Protein AF-A0AAV9JHV2-F1 (afdb_monomer_lite)

Foldseek 3Di:
DPPPCFVVCLPQLLLVCCQAFVVLNVCCVVVVDGSLVSQLVLLVVCQCCCVPPHDVPAHSVLLSVLSVVLVVLSVVLSVVPDDSVRSLVSSLVVLLVVLVVLQVVLVVVCVVPVQLASSVSLNSLLSLLSSQLSRVHQSSLLSSLVSCLVCVVSNLQRDDLVSLLSSLLSLLRGNHDPVSSLSNLLSSCVRPVVNLVVLVVVVDPSSPLSSVSNVVSVVVVVVVVVCVVPDDDDDDPDPDPVCSNVVDDPPDPPPDDDDDDDDDDDDDDDDDDPPPDPVPVVVVVVVVVVVVVVVVVVVVVVVVVVVVVVVVD

Secondary structure (DSSP, 8-state):
--TTSTTHHHHHSHHHHHHHSHHHHHHHHHHT--HHHHHHHHHHHHHTTTTTTS-TT--HHHHHHHHHHHHHHHHHHHHTT--HHHHHHHHHHHHHHHHHHHHHHHHHHHHHHT----HHHHHHHHHHHHHHHHHT-HHHHHHHHHHHHHHHHHHHHHS-HHHHHHHHHHHHHS---HHHHHHHHHHHHHH-TTHHHHHHHTT-HHHHHHHHHHHHHHHHHHHHHHHHTS-----------THHHHSS------S----------------PPP---TTHHHHHHHHHHHHHHHHHHHHHHHHHHHHHHHHT-

Organism: NCBI:txid1507867

pLDDT: mean 72.67, std 20.64, range [27.17, 97.38]

Sequence (313 aa):
MWAGQSTALANNNEHLLCQYLPKLAQACYQWNMDVEAAAMQFVQVNGDVAENGGLEELTTNDLALVYRELLSAIVRFRYQGYQARGAEEAVSCHLMRHLANRLSLDEDYAGRLGDDSHDQTLLLFLALASISAQTDSRHIGRMLCKFFCENACDILTDEGLNATALWARAIFEAEMPHWDKFACFREIARRCPELVDVLEARATRPGSLIARALRKAEEDDDRFDSLDSRRGGRSRRWELDDDLFDSGFRPRRDMGRRDRDRLMLEPGNQIGRPRSAPGEKRRIVRQAERLIDAAEDMQVEADKLRRVVLDDR

Radius of gyration: 23.9 Å; chains: 1; bounding box: 75×55×71 Å

Structure (mmCIF, N/CA/C/O backbone):
data_AF-A0AAV9JHV2-F1
#
_entry.id   AF-A0AAV9JHV2-F1
#
loop_
_atom_site.group_PDB
_atom_site.id
_atom_site.type_symbol
_atom_site.label_atom_id
_atom_site.label_alt_id
_atom_site.label_comp_id
_atom_site.label_asym_id
_atom_site.label_entity_id
_atom_site.label_seq_id
_atom_site.pdbx_PDB_ins_code
_atom_site.Cartn_x
_atom_site.Cartn_y
_atom_site.Cartn_z
_atom_site.occupancy
_atom_site.B_iso_or_equiv
_atom_site.auth_seq_id
_atom_site.auth_comp_id
_atom_site.auth_asym_id
_atom_site.auth_atom_id
_atom_site.pdbx_PDB_model_num
ATOM 1 N N . MET A 1 1 ? -17.733 20.751 20.523 1.00 28.42 1 MET A N 1
ATOM 2 C CA . MET A 1 1 ? -17.813 20.009 21.801 1.00 28.42 1 MET A CA 1
ATOM 3 C C . MET A 1 1 ? -17.889 18.516 21.490 1.00 28.42 1 MET A C 1
ATOM 5 O O . MET A 1 1 ? -18.956 18.063 21.114 1.00 28.42 1 MET A O 1
ATOM 9 N N . TRP A 1 2 ? -16.776 17.778 21.584 1.00 37.09 2 TRP A N 1
ATOM 10 C CA . TRP A 1 2 ? -16.698 16.322 21.315 1.00 37.09 2 TRP A CA 1
ATOM 11 C C . TRP A 1 2 ? -16.040 15.542 22.475 1.00 37.09 2 TRP A C 1
ATOM 13 O O . TRP A 1 2 ? -15.567 14.427 22.309 1.00 37.09 2 TRP A O 1
ATOM 23 N N . ALA A 1 3 ? -16.024 16.102 23.689 1.00 31.95 3 ALA A N 1
ATOM 24 C CA . ALA A 1 3 ? -15.307 15.512 24.827 1.00 31.95 3 ALA A CA 1
ATOM 25 C C . ALA A 1 3 ? -16.007 14.288 25.469 1.00 31.95 3 ALA A C 1
ATOM 27 O O . ALA A 1 3 ? -15.442 13.659 26.355 1.00 31.95 3 ALA A O 1
ATOM 28 N N . GLY A 1 4 ? -17.229 13.938 25.045 1.00 32.03 4 GLY A N 1
ATOM 29 C CA . GLY A 1 4 ? -18.051 12.905 25.695 1.00 32.03 4 GLY A CA 1
ATOM 30 C C . GLY A 1 4 ? -18.040 11.513 25.051 1.00 32.03 4 GLY A C 1
ATOM 31 O O . GLY A 1 4 ? -18.556 10.579 25.652 1.00 32.03 4 GLY A O 1
ATOM 32 N N . GLN A 1 5 ? -17.479 11.346 23.847 1.00 40.66 5 GLN A N 1
ATOM 33 C CA . GLN A 1 5 ? -17.440 10.043 23.152 1.00 40.66 5 GLN A CA 1
ATOM 34 C C . GLN A 1 5 ? -16.118 9.278 23.358 1.00 40.66 5 GLN A C 1
ATOM 36 O O . GLN A 1 5 ? -16.041 8.090 23.057 1.00 40.66 5 GLN A O 1
ATOM 41 N N . SER A 1 6 ? -15.098 9.942 23.912 1.00 45.50 6 SER A N 1
ATOM 42 C CA . SER A 1 6 ? -13.688 9.539 23.815 1.00 45.50 6 SER A CA 1
ATOM 43 C C . SER A 1 6 ? -13.309 8.288 24.630 1.00 45.50 6 SER A C 1
ATOM 45 O O . SER A 1 6 ? -12.565 7.440 24.151 1.00 45.50 6 SER A O 1
ATOM 47 N N . THR A 1 7 ? -13.897 8.068 25.809 1.00 40.66 7 THR A N 1
ATOM 48 C CA . THR A 1 7 ? -13.625 6.861 26.621 1.00 40.66 7 THR A CA 1
ATOM 49 C C . THR A 1 7 ? -14.507 5.662 26.254 1.00 40.66 7 THR A C 1
ATOM 51 O O . THR A 1 7 ? -14.150 4.519 26.529 1.00 40.66 7 THR A O 1
ATOM 54 N N . ALA A 1 8 ? -15.637 5.887 25.575 1.00 39.66 8 ALA A N 1
ATOM 55 C CA . ALA A 1 8 ? -16.545 4.828 25.122 1.00 39.66 8 ALA A CA 1
ATOM 56 C C . ALA A 1 8 ? -16.104 4.167 23.799 1.00 39.66 8 ALA A C 1
ATOM 58 O O . ALA A 1 8 ? -16.624 3.108 23.430 1.00 39.66 8 ALA A O 1
ATOM 59 N N . LEU A 1 9 ? -15.145 4.772 23.083 1.00 46.50 9 LEU A N 1
ATOM 60 C CA . LEU A 1 9 ? -14.493 4.159 21.924 1.00 46.50 9 LEU A CA 1
ATOM 61 C C . LEU A 1 9 ? -13.599 2.975 22.327 1.00 46.50 9 LEU A C 1
ATOM 63 O O . LEU A 1 9 ? -13.508 2.029 21.549 1.00 46.50 9 LEU A O 1
ATOM 67 N N . ALA A 1 10 ? -13.015 2.989 23.530 1.00 44.19 10 ALA A N 1
ATOM 68 C CA . ALA A 1 10 ? -12.045 1.985 23.966 1.00 44.19 10 ALA A CA 1
ATOM 69 C C . ALA A 1 10 ? -12.663 0.593 24.197 1.00 44.19 10 ALA A C 1
ATOM 71 O O . ALA A 1 10 ? -12.111 -0.383 23.725 1.00 44.19 10 ALA A O 1
ATOM 72 N N . ASN A 1 11 ? -13.850 0.465 24.801 1.00 48.25 11 ASN A N 1
ATOM 73 C CA . ASN A 1 11 ? -14.324 -0.867 25.232 1.00 48.25 11 ASN A CA 1
ATOM 74 C C . ASN A 1 11 ? -15.183 -1.640 24.207 1.00 48.25 11 ASN A C 1
ATOM 76 O O . ASN A 1 11 ? -15.426 -2.823 24.404 1.00 48.25 11 ASN A O 1
ATOM 80 N N . ASN A 1 12 ? -15.668 -1.007 23.128 1.00 48.31 12 ASN A N 1
ATOM 81 C CA . ASN A 1 12 ? -16.562 -1.655 22.142 1.00 48.31 12 ASN A CA 1
ATOM 82 C C . ASN A 1 12 ? -16.080 -1.565 20.679 1.00 48.31 12 ASN A C 1
ATOM 84 O O . ASN A 1 12 ? -16.670 -2.211 19.816 1.00 48.31 12 ASN A O 1
ATOM 88 N N . ASN A 1 13 ? -15.034 -0.781 20.379 1.00 58.12 13 ASN A N 1
ATOM 89 C CA . ASN A 1 13 ? -14.371 -0.784 19.062 1.00 58.12 13 ASN A CA 1
ATOM 90 C C . ASN A 1 13 ? -13.093 -1.628 19.041 1.00 58.12 13 ASN A C 1
ATOM 92 O O . ASN A 1 13 ? -12.466 -1.731 17.987 1.00 58.12 13 ASN A O 1
ATOM 96 N N . GLU A 1 14 ? -12.723 -2.220 20.182 1.00 67.81 14 GLU A N 1
ATOM 97 C CA . GLU A 1 14 ? -11.507 -3.015 20.362 1.00 67.81 14 GLU A CA 1
ATOM 98 C C . GLU A 1 14 ? -11.297 -3.995 19.223 1.00 67.81 14 GLU A C 1
ATOM 100 O O . GLU A 1 14 ? -10.214 -4.060 18.672 1.00 67.81 14 GLU A O 1
ATOM 105 N N . HIS A 1 15 ? -12.338 -4.713 18.807 1.00 78.62 15 HIS A N 1
ATOM 106 C CA . HIS A 1 15 ? -12.162 -5.786 17.841 1.00 78.62 15 HIS A CA 1
ATOM 107 C C . HIS A 1 15 ? -11.705 -5.295 16.458 1.00 78.62 15 HIS A C 1
ATOM 109 O O . HIS A 1 15 ? -10.653 -5.711 15.980 1.00 78.62 15 HIS A O 1
ATOM 115 N N . LEU A 1 16 ? -12.455 -4.381 15.827 1.00 84.25 16 LEU A N 1
ATOM 116 C CA . LEU A 1 16 ? -12.104 -3.864 14.497 1.00 84.25 16 LEU A CA 1
ATOM 117 C C . LEU A 1 16 ? -10.835 -3.011 14.539 1.00 84.25 16 LEU A C 1
ATOM 119 O O . LEU A 1 16 ? -10.028 -3.077 13.615 1.00 84.25 16 LEU A O 1
ATOM 123 N N . LEU A 1 17 ? -10.637 -2.241 15.614 1.00 86.25 17 LEU A N 1
ATOM 124 C CA . LEU A 1 17 ? -9.430 -1.441 15.787 1.00 86.25 17 LEU A CA 1
ATOM 125 C C . LEU A 1 17 ? -8.197 -2.332 15.994 1.00 86.25 17 LEU A C 1
ATOM 127 O O . LEU A 1 17 ? -7.186 -2.103 15.347 1.00 86.25 17 LEU A O 1
ATOM 131 N N . CYS A 1 18 ? -8.275 -3.380 16.817 1.00 86.38 18 CYS A N 1
ATOM 132 C CA . CYS A 1 18 ? -7.181 -4.336 17.019 1.00 86.38 18 CYS A CA 1
ATOM 133 C C . CYS A 1 18 ? -6.871 -5.151 15.759 1.00 86.38 18 CYS A C 1
ATOM 135 O O . CYS A 1 18 ? -5.735 -5.571 15.572 1.00 86.38 18 CYS A O 1
ATOM 137 N N . GLN A 1 19 ? -7.863 -5.390 14.902 1.00 86.25 19 GLN A N 1
ATOM 138 C CA . GLN A 1 19 ? -7.671 -6.109 13.645 1.00 86.25 19 GLN A CA 1
ATOM 139 C C . GLN A 1 19 ? -7.040 -5.235 12.561 1.00 86.25 19 GLN A C 1
ATOM 141 O O . GLN A 1 19 ? -6.063 -5.642 11.936 1.00 86.25 19 GLN A O 1
ATOM 146 N N . TYR A 1 20 ? -7.603 -4.050 12.318 1.00 88.94 20 TYR A N 1
ATOM 147 C CA . TYR A 1 20 ? -7.143 -3.174 11.242 1.00 88.94 20 TYR A CA 1
ATOM 148 C C . TYR A 1 20 ? -5.983 -2.279 11.645 1.00 88.94 20 TYR A C 1
ATOM 150 O O . TYR A 1 20 ? -5.238 -1.869 10.764 1.00 88.94 20 TYR A O 1
ATOM 158 N N . LEU A 1 21 ? -5.840 -1.954 12.928 1.00 91.31 21 LEU A N 1
ATOM 159 C CA . LEU A 1 21 ? -4.822 -1.048 13.453 1.00 91.31 21 LEU A CA 1
ATOM 160 C C . LEU A 1 21 ? -4.254 -1.553 14.806 1.00 91.31 21 LEU A C 1
ATOM 162 O O . LEU A 1 21 ? -4.332 -0.837 15.810 1.00 91.31 21 LEU A O 1
ATOM 166 N N . PRO A 1 22 ? -3.669 -2.770 14.872 1.00 89.00 22 PRO A N 1
ATOM 167 C CA . PRO A 1 22 ? -3.293 -3.417 16.135 1.00 89.00 22 PRO A CA 1
ATOM 168 C C . PRO A 1 22 ? -2.379 -2.573 17.025 1.00 89.00 22 PRO A C 1
ATOM 170 O O . PRO A 1 22 ? -2.660 -2.388 18.212 1.00 89.00 22 PRO A O 1
ATOM 173 N N . LYS A 1 23 ? -1.295 -2.017 16.467 1.00 87.31 23 LYS A N 1
ATOM 174 C CA . LYS A 1 23 ? -0.383 -1.172 17.256 1.00 87.31 23 LYS A CA 1
ATOM 175 C C . LYS A 1 23 ? -0.997 0.163 17.652 1.00 87.31 23 LYS A C 1
ATOM 177 O O . LYS A 1 23 ? -0.629 0.690 18.698 1.00 87.31 23 LYS A O 1
ATOM 182 N N . LEU A 1 24 ? -1.935 0.700 16.871 1.00 86.94 24 LEU A N 1
ATOM 183 C CA . LEU A 1 24 ? -2.667 1.902 17.268 1.00 86.94 24 LEU A CA 1
ATOM 184 C C . LEU A 1 24 ? -3.556 1.599 18.475 1.00 86.94 24 LEU A C 1
ATOM 186 O O . LEU A 1 24 ? -3.530 2.347 19.447 1.00 86.94 24 LEU A O 1
ATOM 190 N N . ALA A 1 25 ? -4.284 0.477 18.444 1.00 86.50 25 ALA A N 1
ATOM 191 C CA . ALA A 1 25 ? -5.079 0.023 19.579 1.00 86.50 25 ALA A CA 1
ATOM 192 C C . ALA A 1 25 ? -4.192 -0.139 20.821 1.00 86.50 25 ALA A C 1
ATOM 194 O O . ALA A 1 25 ? -4.474 0.447 21.863 1.00 86.50 25 ALA A O 1
ATOM 195 N N . GLN A 1 26 ? -3.061 -0.840 20.687 1.00 85.00 26 GLN A N 1
ATOM 196 C CA . GLN A 1 26 ? -2.082 -1.007 21.761 1.00 85.00 26 GLN A CA 1
ATOM 197 C C . GLN A 1 26 ? -1.571 0.336 22.305 1.00 85.00 26 GLN A C 1
ATOM 199 O O . GLN A 1 26 ? -1.489 0.513 23.522 1.00 85.00 26 GLN A O 1
ATOM 204 N N . ALA A 1 27 ? -1.247 1.284 21.427 1.00 83.62 27 ALA A N 1
ATOM 205 C CA . ALA A 1 27 ? -0.774 2.607 21.809 1.00 83.62 27 ALA A CA 1
ATOM 206 C C . ALA A 1 27 ? -1.840 3.415 22.558 1.00 83.62 27 ALA A C 1
ATOM 208 O O . ALA A 1 27 ? -1.502 4.090 23.526 1.00 83.62 27 ALA A O 1
ATOM 209 N N . CYS A 1 28 ? -3.121 3.293 22.193 1.00 83.56 28 CYS A N 1
ATOM 210 C CA . CYS A 1 28 ? -4.214 3.934 22.931 1.00 83.56 28 CYS A CA 1
ATOM 211 C C . CYS A 1 28 ? -4.230 3.482 24.402 1.00 83.56 28 CYS A C 1
ATOM 213 O O . CYS A 1 28 ? -4.323 4.322 25.298 1.00 83.56 28 CYS A O 1
ATOM 215 N N . TYR A 1 29 ? -4.043 2.180 24.670 1.00 80.62 29 TYR A N 1
ATOM 216 C CA . TYR A 1 29 ? -3.928 1.665 26.044 1.00 80.62 29 TYR A CA 1
ATOM 217 C C . TYR A 1 29 ? -2.639 2.103 26.737 1.00 80.62 29 TYR A C 1
ATOM 219 O O . TYR A 1 29 ? -2.663 2.479 27.906 1.00 80.62 29 TYR A O 1
ATOM 227 N N . GLN A 1 30 ? -1.503 2.030 26.041 1.00 82.31 30 GLN A N 1
ATOM 228 C CA . GLN A 1 30 ? -0.190 2.295 26.634 1.00 82.31 30 GLN A CA 1
ATOM 229 C C . GLN A 1 30 ? 0.036 3.771 26.943 1.00 82.31 30 GLN A C 1
ATOM 231 O O . GLN A 1 30 ? 0.624 4.102 27.972 1.00 82.31 30 GLN A O 1
ATOM 236 N N . TRP A 1 31 ? -0.398 4.653 26.048 1.00 79.06 31 TRP A N 1
ATOM 237 C CA . TRP A 1 31 ? -0.226 6.095 26.186 1.00 79.06 31 TRP A CA 1
ATOM 238 C C . TRP A 1 31 ? -1.402 6.753 26.907 1.00 79.06 31 TRP A C 1
ATOM 240 O O . TRP A 1 31 ? -1.290 7.912 27.297 1.00 79.06 31 TRP A O 1
ATOM 250 N N . ASN A 1 32 ? -2.497 6.015 27.134 1.00 78.56 32 ASN A N 1
ATOM 251 C CA . ASN A 1 32 ? -3.739 6.535 27.703 1.00 78.56 32 ASN A CA 1
ATOM 252 C C . ASN A 1 32 ? -4.232 7.775 26.931 1.00 78.56 32 ASN A C 1
ATOM 254 O O . ASN A 1 32 ? -4.564 8.810 27.513 1.00 78.56 32 ASN A O 1
ATOM 258 N N . MET A 1 33 ? -4.204 7.666 25.602 1.00 80.00 33 MET A N 1
ATOM 259 C CA . MET A 1 33 ? -4.560 8.721 24.653 1.00 80.00 33 MET A CA 1
ATOM 260 C C . MET A 1 33 ? -5.802 8.324 23.861 1.00 80.00 33 MET A C 1
ATOM 262 O O . MET A 1 33 ? -6.106 7.140 23.708 1.00 80.00 33 MET A O 1
ATOM 266 N N . ASP A 1 34 ? -6.512 9.326 23.342 1.00 82.19 34 ASP A N 1
ATOM 267 C CA . ASP A 1 34 ? -7.576 9.079 22.378 1.00 82.19 34 ASP A CA 1
ATOM 268 C C . ASP A 1 34 ? -7.012 8.554 21.043 1.00 82.19 34 ASP A C 1
ATOM 270 O O . ASP A 1 34 ? -5.829 8.717 20.725 1.00 82.19 34 ASP A O 1
ATOM 274 N N . VAL A 1 35 ? -7.871 7.881 20.272 1.00 82.00 35 VAL A N 1
ATOM 275 C CA . VAL A 1 35 ? -7.478 7.190 19.033 1.00 82.00 35 VAL A CA 1
ATOM 276 C C . VAL A 1 35 ? -6.968 8.167 17.971 1.00 82.00 35 VAL A C 1
ATOM 278 O O . VAL A 1 35 ? -6.054 7.829 17.222 1.00 82.00 35 VAL A O 1
ATOM 281 N N . GLU A 1 36 ? -7.520 9.380 17.910 1.00 82.81 36 GLU A N 1
ATOM 282 C CA . GLU A 1 36 ? -7.117 10.395 16.932 1.00 82.81 36 GLU A CA 1
ATOM 283 C C . GLU A 1 36 ? -5.733 10.966 17.267 1.00 82.81 36 GLU A C 1
ATOM 285 O O . GLU A 1 36 ? -4.871 11.066 16.396 1.00 82.81 36 GLU A O 1
ATOM 290 N N . ALA A 1 37 ? -5.475 11.269 18.536 1.00 82.75 37 ALA A N 1
ATOM 291 C CA . ALA A 1 37 ? -4.197 11.746 19.038 1.00 82.75 37 ALA A CA 1
ATOM 292 C C . ALA A 1 37 ? -3.112 10.672 18.902 1.00 82.75 37 ALA A C 1
ATOM 294 O O . ALA A 1 37 ? -1.997 10.980 18.476 1.00 82.75 37 ALA A O 1
ATOM 295 N N . ALA A 1 38 ? -3.444 9.409 19.192 1.00 83.94 38 ALA A N 1
ATOM 296 C CA . ALA A 1 38 ? -2.547 8.291 18.932 1.00 83.94 38 ALA A CA 1
ATOM 297 C C . ALA A 1 38 ? -2.231 8.188 17.430 1.00 83.94 38 ALA A C 1
ATOM 299 O O . ALA A 1 38 ? -1.061 8.097 17.066 1.00 83.94 38 ALA A O 1
ATOM 300 N N . ALA A 1 39 ? -3.232 8.291 16.547 1.00 83.50 39 ALA A N 1
ATOM 301 C CA . ALA A 1 39 ? -3.024 8.216 15.100 1.00 83.50 39 ALA A CA 1
ATOM 302 C C . ALA A 1 39 ? -2.124 9.353 14.597 1.00 83.50 39 ALA A C 1
ATOM 304 O O . ALA A 1 39 ? -1.179 9.105 13.852 1.00 83.50 39 ALA A O 1
ATOM 305 N N . MET A 1 40 ? -2.329 10.583 15.076 1.00 85.62 40 MET A N 1
ATOM 306 C CA . MET A 1 40 ? -1.459 11.713 14.739 1.00 85.62 40 MET A CA 1
ATOM 307 C C . MET A 1 40 ? -0.018 11.511 15.217 1.00 85.62 40 MET A C 1
ATOM 309 O O . MET A 1 40 ? 0.918 11.915 14.528 1.00 85.62 40 MET A O 1
ATOM 313 N N . GLN A 1 41 ? 0.188 10.849 16.356 1.00 82.81 41 GLN A N 1
ATOM 314 C CA . GLN A 1 41 ? 1.527 10.486 16.810 1.00 82.81 41 GLN A CA 1
ATOM 315 C C . GLN A 1 41 ? 2.173 9.425 15.901 1.00 82.81 41 GLN A C 1
ATOM 317 O O . GLN A 1 41 ? 3.357 9.545 15.592 1.00 82.81 41 GLN A O 1
ATOM 322 N N . PHE A 1 42 ? 1.416 8.440 15.401 1.00 80.94 42 PHE A N 1
ATOM 323 C CA . PHE A 1 42 ? 1.906 7.497 14.380 1.00 80.94 42 PHE A CA 1
ATOM 324 C C . PHE A 1 42 ? 2.289 8.201 13.071 1.00 80.94 42 PHE A C 1
ATOM 326 O O . PHE A 1 42 ? 3.343 7.898 12.506 1.00 80.94 42 PHE A O 1
ATOM 333 N N . VAL A 1 43 ? 1.482 9.172 12.629 1.00 82.69 43 VAL A N 1
ATOM 334 C CA . VAL A 1 43 ? 1.776 10.005 11.452 1.00 82.69 43 VAL A CA 1
ATOM 335 C C . VAL A 1 43 ? 3.072 10.788 11.651 1.00 82.69 43 VAL A C 1
ATOM 337 O O . VAL A 1 43 ? 3.925 10.781 10.774 1.00 82.69 43 VAL A O 1
ATOM 340 N N . GLN A 1 44 ? 3.263 11.428 12.807 1.00 76.81 44 GLN A N 1
ATOM 341 C CA . GLN A 1 44 ? 4.466 12.222 13.085 1.00 76.81 44 GLN A CA 1
ATOM 342 C C . GLN A 1 44 ? 5.733 11.370 13.178 1.00 76.81 44 GLN A C 1
ATOM 344 O O . GLN A 1 44 ? 6.764 11.757 12.642 1.00 76.81 44 GLN A O 1
ATOM 349 N N . VAL A 1 45 ? 5.658 10.202 13.821 1.00 68.50 45 VAL A N 1
ATOM 350 C CA . VAL A 1 45 ? 6.802 9.283 13.946 1.00 68.50 45 VAL A CA 1
ATOM 351 C C . VAL A 1 45 ? 7.252 8.747 12.582 1.00 68.50 45 VAL A C 1
ATOM 353 O O . VAL A 1 45 ? 8.430 8.450 12.412 1.00 68.50 45 VAL A O 1
ATOM 356 N N . ASN A 1 46 ? 6.345 8.662 11.605 1.00 57.75 46 ASN A N 1
ATOM 357 C CA . ASN A 1 46 ? 6.658 8.210 10.248 1.00 57.75 46 ASN A CA 1
ATOM 358 C C . ASN A 1 46 ? 6.728 9.335 9.211 1.00 57.75 46 ASN A C 1
ATOM 360 O O . ASN A 1 46 ? 7.080 9.067 8.070 1.00 57.75 46 ASN A O 1
ATOM 364 N N . GLY A 1 47 ? 6.471 10.589 9.587 1.00 52.66 47 GLY A N 1
ATOM 365 C CA . GLY A 1 47 ? 6.754 11.746 8.733 1.00 52.66 47 GLY A CA 1
ATOM 366 C C . GLY A 1 47 ? 8.242 11.841 8.375 1.00 52.66 47 GLY A C 1
ATOM 367 O O . GLY A 1 47 ? 8.583 12.278 7.284 1.00 52.66 47 GLY A O 1
ATOM 368 N N . ASP A 1 48 ? 9.114 11.311 9.239 1.00 44.97 48 ASP A N 1
ATOM 369 C CA . ASP A 1 48 ? 10.556 11.174 9.000 1.00 44.97 48 ASP A CA 1
ATOM 370 C C . ASP A 1 48 ? 10.905 10.098 7.943 1.00 44.97 48 ASP A C 1
ATOM 372 O O . ASP A 1 48 ? 12.069 9.982 7.550 1.00 44.97 48 ASP A O 1
ATOM 376 N N . VAL A 1 49 ? 9.936 9.304 7.461 1.00 47.72 49 VAL A N 1
ATOM 377 C CA . VAL A 1 49 ? 10.140 8.395 6.318 1.00 47.72 49 VAL A CA 1
ATOM 378 C C . VAL A 1 49 ? 10.335 9.213 5.036 1.00 47.72 49 VAL A C 1
ATOM 380 O O . VAL A 1 49 ? 11.206 8.851 4.253 1.00 47.72 49 VAL A O 1
ATOM 383 N N . ALA A 1 50 ? 9.672 10.369 4.898 1.00 38.75 50 ALA A N 1
ATOM 384 C CA . ALA A 1 50 ? 9.825 11.297 3.770 1.00 38.75 50 ALA A CA 1
ATOM 385 C C . ALA A 1 50 ? 11.233 11.933 3.665 1.00 38.75 50 ALA A C 1
ATOM 387 O O . ALA A 1 50 ? 11.707 12.247 2.578 1.00 38.75 50 ALA A O 1
ATOM 388 N N . GLU A 1 51 ? 11.944 12.107 4.790 1.00 37.53 51 GLU A N 1
ATOM 389 C CA . GLU A 1 51 ? 13.263 12.772 4.821 1.00 37.53 51 GLU A CA 1
ATOM 390 C C . GLU A 1 51 ? 14.462 11.798 4.761 1.00 37.53 51 GLU A C 1
ATOM 392 O O . GLU A 1 51 ? 15.599 12.228 4.564 1.00 37.53 51 GLU A O 1
ATOM 397 N N . ASN A 1 52 ? 14.238 10.484 4.907 1.00 34.56 52 ASN A N 1
ATOM 398 C CA . ASN A 1 52 ? 15.295 9.458 4.970 1.00 34.56 52 ASN A CA 1
ATOM 399 C C . ASN A 1 52 ? 15.298 8.493 3.764 1.00 34.56 52 ASN A C 1
ATOM 401 O O . ASN A 1 52 ? 15.728 7.343 3.882 1.00 34.56 52 ASN A O 1
ATOM 405 N N . GLY A 1 53 ? 14.823 8.945 2.599 1.00 41.78 53 GLY A N 1
ATOM 406 C CA . GLY A 1 53 ? 14.745 8.129 1.378 1.00 41.78 53 GLY A CA 1
ATOM 407 C C . GLY A 1 53 ? 13.485 7.261 1.281 1.00 41.78 53 GLY A C 1
ATOM 408 O O . GLY A 1 53 ? 13.432 6.318 0.487 1.00 41.78 53 GLY A O 1
ATOM 409 N N . GLY A 1 54 ? 12.467 7.534 2.093 1.00 37.94 54 GLY A N 1
ATOM 410 C CA . GLY A 1 54 ? 11.093 7.111 1.854 1.00 37.94 54 GLY A CA 1
ATOM 411 C C . GLY A 1 54 ? 10.357 8.176 1.065 1.00 37.94 54 GLY A C 1
ATOM 412 O O . GLY A 1 54 ? 10.527 9.349 1.336 1.00 37.94 54 GLY A O 1
ATOM 413 N N . LEU A 1 55 ? 9.637 7.732 0.038 1.00 49.25 55 LEU A N 1
ATOM 414 C CA . LEU A 1 55 ? 8.627 8.455 -0.735 1.00 49.25 55 LEU A CA 1
ATOM 415 C C . LEU A 1 55 ? 8.684 9.985 -0.606 1.00 49.25 55 LEU A C 1
ATOM 417 O O . LEU A 1 55 ? 7.993 10.550 0.238 1.00 49.25 55 LEU A O 1
ATOM 421 N N . GLU A 1 56 ? 9.429 10.650 -1.497 1.00 53.09 56 GLU A N 1
ATOM 422 C CA . GLU A 1 56 ? 9.325 12.112 -1.687 1.00 53.09 56 GLU A CA 1
ATOM 423 C C . GLU A 1 56 ? 7.868 12.558 -1.958 1.00 53.09 56 GLU A C 1
ATOM 425 O O . GLU A 1 56 ? 7.537 13.734 -1.838 1.00 53.09 56 GLU A O 1
ATOM 430 N N . GLU A 1 57 ? 6.989 11.605 -2.271 1.00 61.44 57 GLU A N 1
ATOM 431 C CA . GLU A 1 57 ? 5.592 11.783 -2.646 1.00 61.44 57 GLU A CA 1
ATOM 432 C C . GLU A 1 57 ? 4.595 11.725 -1.479 1.00 61.44 57 GLU A C 1
ATOM 434 O O . GLU A 1 57 ? 3.505 12.276 -1.604 1.00 61.44 57 GLU A O 1
ATOM 439 N N . LEU A 1 58 ? 4.923 11.093 -0.342 1.00 73.06 58 LEU A N 1
ATOM 440 C CA . LEU A 1 58 ? 3.944 10.904 0.735 1.00 73.06 58 LEU A CA 1
ATOM 441 C C . LEU A 1 58 ? 4.106 11.953 1.839 1.00 73.06 58 LEU A C 1
ATOM 443 O O . LEU A 1 58 ? 5.046 11.902 2.636 1.00 73.06 58 LEU A O 1
ATOM 447 N N . THR A 1 59 ? 3.159 12.885 1.946 1.00 78.06 59 THR A N 1
ATOM 448 C CA . THR A 1 59 ? 3.196 13.897 3.005 1.00 78.06 59 THR A CA 1
ATOM 449 C C . THR A 1 59 ? 2.547 13.398 4.298 1.00 78.06 59 THR A C 1
ATOM 451 O O . THR A 1 59 ? 1.714 12.488 4.328 1.00 78.06 59 THR A O 1
ATOM 454 N N . THR A 1 60 ? 2.877 14.054 5.414 1.00 80.06 60 THR A N 1
ATOM 455 C CA . THR A 1 60 ? 2.188 13.830 6.696 1.00 80.06 60 THR A CA 1
ATOM 456 C C . THR A 1 60 ? 0.686 14.104 6.603 1.00 80.06 60 THR A C 1
ATOM 458 O O . THR A 1 60 ? -0.098 13.454 7.297 1.00 80.06 60 THR A O 1
ATOM 461 N N . ASN A 1 61 ? 0.270 15.028 5.732 1.00 83.56 61 ASN A N 1
ATOM 462 C CA . ASN A 1 61 ? -1.140 15.319 5.497 1.00 83.56 61 ASN A CA 1
ATOM 463 C C . ASN A 1 61 ? -1.842 14.151 4.799 1.00 83.56 61 ASN A C 1
ATOM 465 O O . ASN A 1 61 ? -2.945 13.797 5.213 1.00 83.56 61 ASN A O 1
ATOM 469 N N . ASP A 1 62 ? -1.202 13.517 3.816 1.00 84.00 62 ASP A N 1
ATOM 470 C CA . ASP A 1 62 ? -1.784 12.382 3.086 1.00 84.00 62 ASP A CA 1
ATOM 471 C C . ASP A 1 62 ? -2.032 11.204 4.030 1.00 84.00 62 ASP A C 1
ATOM 473 O O . ASP A 1 62 ? -3.145 10.679 4.112 1.00 84.00 62 ASP A O 1
ATOM 477 N N . LEU A 1 63 ? -1.039 10.868 4.860 1.00 85.62 63 LEU A N 1
ATOM 478 C CA . LEU A 1 63 ? -1.194 9.850 5.901 1.00 85.62 63 LEU A CA 1
ATOM 479 C C . LEU A 1 63 ? -2.312 10.192 6.892 1.00 85.62 63 LEU A C 1
ATOM 481 O O . LEU A 1 63 ? -3.109 9.321 7.242 1.00 85.62 63 LEU A O 1
ATOM 485 N N . ALA A 1 64 ? -2.392 11.444 7.352 1.00 86.62 64 ALA A N 1
ATOM 486 C CA . ALA A 1 64 ? -3.424 11.870 8.295 1.00 86.62 64 ALA A CA 1
ATOM 487 C C . ALA A 1 64 ? -4.838 11.762 7.700 1.00 86.62 64 ALA A C 1
ATOM 489 O O . ALA A 1 64 ? -5.770 11.347 8.396 1.00 86.62 64 ALA A O 1
ATOM 490 N N . LEU A 1 65 ? -5.003 12.101 6.417 1.00 88.38 65 LEU A N 1
ATOM 491 C CA . LEU A 1 65 ? -6.272 11.956 5.706 1.00 88.38 65 LEU A CA 1
ATOM 492 C C . LEU A 1 65 ? -6.701 10.488 5.642 1.00 88.38 65 LEU A C 1
ATOM 494 O O . LEU A 1 65 ? -7.827 10.176 6.033 1.00 88.38 65 LEU A O 1
ATOM 498 N N . VAL A 1 66 ? -5.794 9.590 5.250 1.00 91.25 66 VAL A N 1
ATOM 499 C CA . VAL A 1 66 ? -6.097 8.156 5.121 1.00 91.25 66 VAL A CA 1
ATOM 500 C C . VAL A 1 66 ? -6.360 7.507 6.483 1.00 91.25 66 VAL A C 1
ATOM 502 O O . VAL A 1 66 ? -7.314 6.740 6.621 1.00 91.25 66 VAL A O 1
ATOM 505 N N . TYR A 1 67 ? -5.606 7.863 7.531 1.00 89.19 67 TYR A N 1
ATOM 506 C CA . TYR A 1 67 ? -5.913 7.429 8.901 1.00 89.19 67 TYR A CA 1
ATOM 507 C C . TYR A 1 67 ? -7.320 7.854 9.326 1.00 89.19 67 TYR A C 1
ATOM 509 O O . TYR A 1 67 ? -8.078 7.045 9.866 1.00 89.19 67 TYR A O 1
ATOM 517 N N . ARG A 1 68 ? -7.692 9.114 9.077 1.00 89.50 68 ARG A N 1
ATOM 518 C CA . ARG A 1 68 ? -9.014 9.638 9.439 1.00 89.50 68 ARG A CA 1
ATOM 519 C C . ARG A 1 68 ? -10.131 8.913 8.695 1.00 89.50 68 ARG A C 1
ATOM 521 O O . ARG A 1 68 ? -11.154 8.593 9.300 1.00 89.50 68 ARG A O 1
ATOM 528 N N . GLU A 1 69 ? -9.951 8.644 7.407 1.00 90.06 69 GLU A N 1
ATOM 529 C CA . GLU A 1 69 ? -10.923 7.891 6.612 1.00 90.06 69 GLU A CA 1
ATOM 530 C C . GLU A 1 69 ? -11.070 6.450 7.100 1.00 90.06 69 GLU A C 1
ATOM 532 O O . GLU A 1 69 ? -12.193 5.988 7.312 1.00 90.06 69 GLU A O 1
ATOM 537 N N . LEU A 1 70 ? -9.959 5.767 7.376 1.00 90.62 70 LEU A N 1
ATOM 538 C CA . LEU A 1 70 ? -9.968 4.411 7.918 1.00 90.62 70 LEU A CA 1
ATOM 539 C C . LEU A 1 70 ? -10.679 4.343 9.277 1.00 90.62 70 LEU A C 1
ATOM 541 O O . LEU A 1 70 ? -11.536 3.483 9.492 1.00 90.62 70 LEU A O 1
ATOM 545 N N . LEU A 1 71 ? -10.377 5.275 10.184 1.00 89.69 71 LEU A N 1
ATOM 546 C CA . LEU A 1 71 ? -11.051 5.371 11.479 1.00 89.69 71 LEU A CA 1
ATOM 547 C C . LEU A 1 71 ? -12.546 5.665 11.311 1.00 89.69 71 LEU A C 1
ATOM 549 O O . LEU A 1 71 ? -13.374 5.031 11.966 1.00 89.69 71 LEU A O 1
ATOM 553 N N . SER A 1 72 ? -12.910 6.566 10.395 1.00 87.75 72 SER A N 1
ATOM 554 C CA . SER A 1 72 ? -14.309 6.855 10.070 1.00 87.75 72 SER A CA 1
ATOM 555 C C . SER A 1 72 ? -15.040 5.613 9.553 1.00 87.75 72 SER A C 1
ATOM 557 O O . SER A 1 72 ? -16.154 5.326 9.998 1.00 87.75 72 SER A O 1
ATOM 559 N N . ALA A 1 73 ? -14.405 4.827 8.678 1.00 88.12 73 ALA A N 1
ATOM 560 C CA . ALA A 1 73 ? -14.951 3.576 8.167 1.00 88.12 73 ALA A CA 1
ATOM 561 C C . ALA A 1 73 ? -15.177 2.557 9.296 1.00 88.12 73 ALA A C 1
ATOM 563 O O . ALA A 1 73 ? -16.281 2.023 9.426 1.00 88.12 73 ALA A O 1
ATOM 564 N N . ILE A 1 74 ? -14.179 2.349 10.161 1.00 87.69 74 ILE A N 1
ATOM 565 C CA . ILE A 1 74 ? -14.278 1.449 11.322 1.00 87.69 74 ILE A CA 1
ATOM 566 C C . ILE A 1 74 ? -15.447 1.857 12.231 1.00 87.69 74 ILE A C 1
ATOM 568 O O . ILE A 1 74 ? -16.279 1.025 12.602 1.00 87.69 74 ILE A O 1
ATOM 572 N N . VAL A 1 75 ? -15.557 3.149 12.551 1.00 83.56 75 VAL A N 1
ATOM 573 C CA . VAL A 1 75 ? -16.635 3.679 13.397 1.00 83.56 75 VAL A CA 1
ATOM 574 C C . VAL A 1 75 ? -18.000 3.525 12.719 1.00 83.56 75 VAL A C 1
ATOM 576 O O . VAL A 1 75 ? -18.970 3.127 13.364 1.00 83.56 75 VAL A O 1
ATOM 579 N N . ARG A 1 76 ? -18.097 3.795 11.414 1.00 83.81 76 ARG A N 1
ATOM 580 C CA . ARG A 1 76 ? -19.347 3.705 10.650 1.00 83.81 76 ARG A CA 1
ATOM 581 C C . ARG A 1 76 ? -19.905 2.284 10.620 1.00 83.81 76 ARG A C 1
ATOM 583 O O . ARG A 1 76 ? -21.084 2.096 10.918 1.00 83.81 76 ARG A O 1
ATOM 590 N N . PHE A 1 77 ? -19.089 1.294 10.261 1.00 80.75 77 PHE A N 1
ATOM 591 C CA . PHE A 1 77 ? -19.563 -0.086 10.097 1.00 80.75 77 PHE A CA 1
ATOM 592 C C . PHE A 1 77 ? -19.866 -0.781 11.429 1.00 80.75 77 PHE A C 1
ATOM 594 O O . PHE A 1 77 ? -20.661 -1.718 11.460 1.00 80.75 77 PHE A O 1
ATOM 601 N N . ARG A 1 78 ? -19.364 -0.248 12.548 1.00 71.75 78 ARG A N 1
ATOM 602 C CA . ARG A 1 78 ? -19.801 -0.628 13.899 1.00 71.75 78 ARG A CA 1
ATOM 603 C C . ARG A 1 78 ? -21.268 -0.265 14.161 1.00 71.75 78 ARG A C 1
ATOM 605 O O . ARG A 1 78 ? -22.035 -1.099 14.635 1.00 71.75 78 ARG A O 1
ATOM 612 N N . TYR A 1 79 ? -21.680 0.968 13.859 1.00 64.75 79 TYR A N 1
ATOM 613 C CA . TYR A 1 79 ? -23.035 1.447 14.183 1.00 64.75 79 TYR A CA 1
ATOM 614 C C . TYR A 1 79 ? -24.139 0.864 13.295 1.00 64.75 79 TYR A C 1
ATOM 616 O O . TYR A 1 79 ? -25.316 0.988 13.623 1.00 64.75 79 TYR A O 1
ATOM 624 N N . GLN A 1 80 ? -23.780 0.204 12.194 1.00 68.81 80 GLN A N 1
ATOM 625 C CA . GLN A 1 80 ? -24.738 -0.399 11.266 1.00 68.81 80 GLN A CA 1
ATOM 626 C C . GLN A 1 80 ? -25.201 -1.810 11.677 1.00 68.81 80 GLN A C 1
ATOM 628 O O . GLN A 1 80 ? -25.960 -2.435 10.944 1.00 68.81 80 GLN A O 1
ATOM 633 N N . GLY A 1 81 ? -24.797 -2.305 12.855 1.00 59.53 81 GLY A N 1
ATOM 634 C CA . GLY A 1 81 ? -25.342 -3.538 13.438 1.00 59.53 81 GLY A CA 1
ATOM 635 C C . GLY A 1 81 ? -24.869 -4.833 12.771 1.00 59.53 81 GLY A C 1
ATOM 636 O O . GLY A 1 81 ? -25.497 -5.876 12.952 1.00 59.53 81 GLY A O 1
ATOM 637 N N . TYR A 1 82 ? -23.775 -4.791 12.005 1.00 62.28 82 TYR A N 1
ATOM 638 C CA . TYR A 1 82 ? -23.176 -5.995 11.432 1.00 62.28 82 TYR A CA 1
ATOM 639 C C . TYR A 1 82 ? -22.669 -6.935 12.535 1.00 62.28 82 TYR A C 1
ATOM 641 O O . TYR A 1 82 ? -22.114 -6.499 13.545 1.00 62.28 82 TYR A O 1
ATOM 649 N N . GLN A 1 83 ? -22.803 -8.248 12.318 1.00 66.31 83 GLN A N 1
ATOM 650 C CA . GLN A 1 83 ? -22.028 -9.233 13.082 1.00 66.31 83 GLN A CA 1
ATOM 651 C C . GLN A 1 83 ? -20.528 -8.980 12.854 1.00 66.31 83 GLN A C 1
ATOM 653 O O . GLN A 1 83 ? -20.155 -8.513 11.780 1.00 66.31 83 GLN A O 1
ATOM 658 N N . ALA A 1 84 ? -19.668 -9.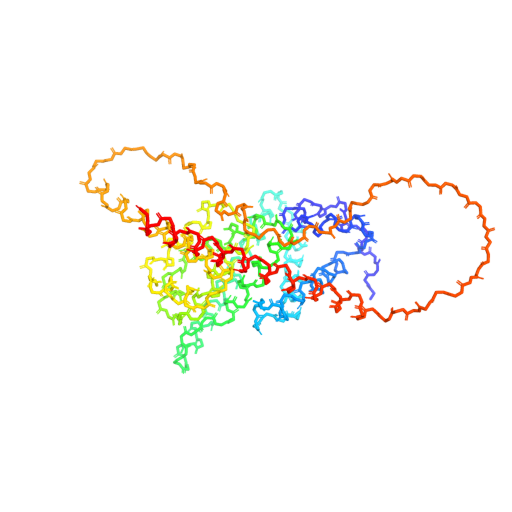317 13.823 1.00 64.25 84 ALA A N 1
ATOM 659 C CA . ALA A 1 84 ? -18.234 -8.988 13.792 1.00 64.25 84 ALA A CA 1
ATOM 660 C C . ALA A 1 84 ? -17.552 -9.298 12.439 1.00 64.25 84 ALA A C 1
ATOM 662 O O . ALA A 1 84 ? -16.922 -8.418 11.861 1.00 64.25 84 ALA A O 1
ATOM 663 N N . ARG A 1 85 ? -17.793 -10.490 11.868 1.00 66.69 85 ARG A N 1
ATOM 664 C CA . ARG A 1 85 ? -17.270 -10.872 10.540 1.00 66.69 85 ARG A CA 1
ATOM 665 C C . ARG A 1 85 ? -17.803 -10.014 9.387 1.00 66.69 85 ARG A C 1
ATOM 667 O O . ARG A 1 85 ? -17.061 -9.703 8.467 1.00 66.69 85 ARG A O 1
ATOM 674 N N . GLY A 1 86 ? -19.074 -9.619 9.433 1.00 77.12 86 GLY A N 1
ATOM 675 C CA . GLY A 1 86 ? -19.664 -8.751 8.410 1.00 77.12 86 GLY A CA 1
ATOM 676 C C . GLY A 1 86 ? -19.127 -7.321 8.476 1.00 77.12 86 GLY A C 1
ATOM 677 O O . GLY A 1 86 ? -18.992 -6.668 7.447 1.00 77.12 86 GLY A O 1
ATOM 678 N N . ALA A 1 87 ? -18.775 -6.841 9.672 1.00 78.62 87 ALA A N 1
ATOM 679 C CA . ALA A 1 87 ? -18.175 -5.521 9.841 1.00 78.62 87 ALA A CA 1
ATOM 680 C C . ALA A 1 87 ? -16.733 -5.480 9.308 1.00 78.62 87 ALA A C 1
ATOM 682 O O . ALA A 1 87 ? -16.339 -4.497 8.683 1.00 78.62 87 ALA A O 1
ATOM 683 N N . GLU A 1 88 ? -15.965 -6.556 9.509 1.00 81.06 88 GLU A N 1
ATOM 684 C CA . GLU A 1 88 ? -14.619 -6.705 8.944 1.00 81.06 88 GLU A CA 1
ATOM 685 C C . GLU A 1 88 ? -14.636 -6.621 7.422 1.00 81.06 88 GLU A C 1
ATOM 687 O O . GLU A 1 88 ? -13.915 -5.813 6.836 1.00 81.06 88 GLU A O 1
ATOM 692 N N . GLU A 1 89 ? -15.479 -7.433 6.788 1.00 85.00 89 GLU A N 1
ATOM 693 C CA . GLU A 1 89 ? -15.611 -7.460 5.337 1.00 85.00 89 GLU A CA 1
ATOM 694 C C . GLU A 1 89 ? -16.104 -6.109 4.808 1.00 85.00 89 GLU A C 1
ATOM 696 O O . GLU A 1 89 ? -15.569 -5.605 3.825 1.00 85.00 89 GLU A O 1
ATOM 701 N N . ALA A 1 90 ? -17.030 -5.448 5.511 1.00 86.94 90 ALA A N 1
ATOM 702 C CA . ALA A 1 90 ? -17.514 -4.125 5.133 1.00 86.94 90 ALA A CA 1
ATOM 703 C C . ALA A 1 90 ? -16.410 -3.051 5.131 1.00 86.94 90 ALA A C 1
ATOM 705 O O . ALA A 1 90 ? -16.372 -2.234 4.207 1.00 86.94 90 ALA A O 1
ATOM 706 N N . VAL A 1 91 ? -15.493 -3.063 6.110 1.00 89.88 91 VAL A N 1
ATOM 707 C CA . VAL A 1 91 ? -14.330 -2.153 6.127 1.00 89.88 91 VAL A CA 1
ATOM 708 C C . VAL A 1 91 ? -13.405 -2.452 4.944 1.00 89.88 91 VAL A C 1
ATOM 710 O O . VAL A 1 91 ? -13.072 -1.534 4.198 1.00 89.88 91 VAL A O 1
ATOM 713 N N . SER A 1 92 ? -13.057 -3.721 4.705 1.00 90.75 92 SER A N 1
ATOM 714 C CA . SER A 1 92 ? -12.227 -4.115 3.553 1.00 90.75 92 SER A CA 1
ATOM 715 C C . SER A 1 92 ? -12.867 -3.710 2.225 1.00 90.75 92 SER A C 1
ATOM 717 O O . SER A 1 92 ? -12.217 -3.086 1.393 1.00 90.75 92 SER A O 1
ATOM 719 N N . CYS A 1 93 ? -14.158 -3.992 2.035 1.00 90.31 93 CYS A N 1
ATOM 720 C CA . CYS A 1 93 ? -14.903 -3.595 0.844 1.00 90.31 93 CYS A CA 1
ATOM 721 C C . CYS A 1 93 ? -14.983 -2.074 0.681 1.00 90.31 93 CYS A C 1
ATOM 723 O O . CYS A 1 93 ? -15.041 -1.582 -0.443 1.00 90.31 93 CYS A O 1
ATOM 725 N N . HIS A 1 94 ? -15.025 -1.317 1.778 1.00 92.12 94 HIS A N 1
ATOM 726 C CA . HIS A 1 94 ? -15.004 0.139 1.720 1.00 92.12 94 HIS A CA 1
ATOM 727 C C . HIS A 1 94 ? -13.654 0.670 1.234 1.00 92.12 94 HIS A C 1
ATOM 729 O O . HIS A 1 94 ? -13.648 1.503 0.333 1.00 92.12 94 HIS A O 1
ATOM 735 N N . LEU A 1 95 ? -12.543 0.152 1.765 1.00 92.88 95 LEU A N 1
ATOM 736 C CA . LEU A 1 95 ? -11.193 0.538 1.338 1.00 92.88 95 LEU A CA 1
ATOM 737 C C . LEU A 1 95 ? -10.911 0.113 -0.109 1.00 92.88 95 LEU A C 1
ATOM 739 O O . LEU A 1 95 ? -10.456 0.936 -0.896 1.00 92.88 95 LEU A O 1
ATOM 743 N N . MET A 1 96 ? -11.280 -1.118 -0.487 1.00 94.25 96 MET A N 1
ATOM 744 C CA . MET A 1 96 ? -11.213 -1.598 -1.877 1.00 94.25 96 MET A CA 1
ATOM 745 C C . MET A 1 96 ? -11.972 -0.674 -2.823 1.00 94.25 96 MET A C 1
ATOM 747 O O . MET A 1 96 ? -11.454 -0.282 -3.860 1.00 94.25 96 MET A O 1
ATOM 751 N N . ARG A 1 97 ? -13.208 -0.302 -2.463 1.00 93.62 97 ARG A N 1
ATOM 752 C CA . ARG A 1 97 ? -14.013 0.614 -3.277 1.00 93.62 97 ARG A CA 1
ATOM 753 C C . ARG A 1 97 ? -13.385 2.001 -3.337 1.00 93.62 97 ARG A C 1
ATOM 755 O O . ARG A 1 97 ? -13.515 2.664 -4.354 1.00 93.62 97 ARG A O 1
ATOM 762 N N . HIS A 1 98 ? -12.737 2.455 -2.267 1.00 94.12 98 HIS A N 1
ATOM 763 C CA . HIS A 1 98 ? -12.057 3.741 -2.284 1.00 94.12 98 HIS A CA 1
ATOM 764 C C . HIS A 1 98 ? -10.891 3.741 -3.279 1.00 94.12 98 HIS A C 1
ATOM 766 O O . HIS A 1 98 ? -10.833 4.644 -4.107 1.00 94.12 98 HIS A O 1
ATOM 772 N N . LEU A 1 99 ? -10.056 2.697 -3.267 1.00 95.00 99 LEU A N 1
ATOM 773 C CA . LEU A 1 99 ? -8.992 2.498 -4.256 1.00 95.00 99 LEU A CA 1
ATOM 774 C C . LEU A 1 99 ? -9.545 2.366 -5.681 1.00 95.00 99 LEU A C 1
ATOM 776 O O . LEU A 1 99 ? -9.107 3.092 -6.560 1.00 95.00 99 LEU A O 1
ATOM 780 N N . ALA A 1 100 ? -10.560 1.527 -5.902 1.00 94.38 100 ALA A N 1
ATOM 781 C CA . ALA A 1 100 ? -11.169 1.352 -7.225 1.00 94.38 100 ALA A CA 1
ATOM 782 C C . ALA A 1 100 ? -11.804 2.646 -7.765 1.00 94.38 100 ALA A C 1
ATOM 784 O O . ALA A 1 100 ? -11.696 2.953 -8.946 1.00 94.38 100 ALA A O 1
ATOM 785 N N . ASN A 1 101 ? -12.437 3.439 -6.896 1.00 93.81 101 ASN A N 1
ATOM 786 C CA . ASN A 1 101 ? -12.967 4.743 -7.283 1.00 93.81 101 ASN A CA 1
ATOM 787 C C . ASN A 1 101 ? -11.849 5.733 -7.629 1.00 93.81 101 ASN A C 1
ATOM 789 O O . ASN A 1 101 ? -12.064 6.589 -8.476 1.00 93.81 101 ASN A O 1
ATOM 793 N N . ARG A 1 102 ? -10.697 5.671 -6.947 1.00 92.81 102 ARG A N 1
ATOM 794 C CA . ARG A 1 102 ? -9.541 6.509 -7.289 1.00 92.81 102 ARG A CA 1
ATOM 795 C C . ARG A 1 102 ? -8.935 6.094 -8.620 1.00 92.81 102 ARG A C 1
ATOM 797 O O . ARG A 1 102 ? -8.741 6.973 -9.444 1.00 92.81 102 ARG A O 1
ATOM 804 N N . LEU A 1 103 ? -8.791 4.791 -8.854 1.00 92.50 103 LEU A N 1
ATOM 805 C CA . LEU A 1 103 ? -8.280 4.257 -10.113 1.00 92.50 103 LEU A CA 1
ATOM 806 C C . LEU A 1 103 ? -9.133 4.726 -11.292 1.00 92.50 103 LEU A C 1
ATOM 808 O O . LEU A 1 103 ? -8.628 5.359 -12.205 1.00 92.50 103 LEU A O 1
ATOM 812 N N . SER A 1 104 ? -10.454 4.554 -11.193 1.00 91.75 104 SER A N 1
ATOM 813 C CA . SER A 1 104 ? -11.385 5.016 -12.228 1.00 91.75 104 SER A CA 1
ATOM 814 C C . SER A 1 104 ? -11.349 6.535 -12.449 1.00 91.75 104 SER A C 1
ATOM 816 O O . SER A 1 104 ? -11.597 6.991 -13.561 1.00 91.75 104 SER A O 1
ATOM 818 N N . LEU A 1 105 ? -11.074 7.335 -11.411 1.00 89.94 105 LEU A N 1
ATOM 819 C CA . LEU A 1 105 ? -10.932 8.786 -11.562 1.00 89.94 105 LEU A CA 1
ATOM 820 C C . LEU A 1 105 ? -9.620 9.165 -12.252 1.00 89.94 105 LEU A C 1
ATOM 822 O O . LEU A 1 105 ? -9.624 10.130 -13.015 1.00 89.94 105 LEU A O 1
ATOM 826 N N . ASP A 1 106 ? -8.538 8.437 -11.979 1.00 87.69 106 ASP A N 1
ATOM 827 C CA . ASP A 1 106 ? -7.253 8.626 -12.650 1.00 87.69 106 ASP A CA 1
ATOM 828 C C . ASP A 1 106 ? -7.376 8.238 -14.132 1.00 87.69 106 ASP A C 1
ATOM 830 O O . ASP A 1 106 ? -7.053 9.055 -14.987 1.00 87.69 106 ASP A O 1
ATOM 834 N N . GLU A 1 107 ? -7.993 7.095 -14.454 1.00 87.00 107 GLU A N 1
ATOM 835 C CA . GLU A 1 107 ? -8.293 6.669 -15.835 1.00 87.00 107 GLU A CA 1
ATOM 836 C C . GLU A 1 107 ? -9.153 7.704 -16.598 1.00 87.00 107 GLU A C 1
ATOM 838 O O . GLU A 1 107 ? -8.876 8.063 -17.747 1.00 87.00 107 GLU A O 1
ATOM 843 N N . ASP A 1 108 ? -10.192 8.244 -15.948 1.00 84.44 108 ASP A N 1
ATOM 844 C CA . ASP A 1 108 ? -11.046 9.296 -16.515 1.00 84.44 108 ASP A CA 1
ATOM 845 C C . ASP A 1 108 ? -10.277 10.603 -16.777 1.00 84.44 108 ASP A C 1
ATOM 847 O O . ASP A 1 108 ? -10.651 11.385 -17.664 1.00 84.44 108 ASP A O 1
ATOM 851 N N . TYR A 1 109 ? -9.256 10.890 -15.967 1.00 76.94 109 TYR A N 1
ATOM 852 C CA . TYR A 1 109 ? -8.413 12.078 -16.084 1.00 76.94 109 TYR A CA 1
ATOM 853 C C . TYR A 1 109 ? -7.342 11.885 -17.166 1.00 76.94 109 TYR A C 1
ATOM 855 O O . TYR A 1 109 ? -7.166 12.771 -18.011 1.00 76.94 109 TYR A O 1
ATOM 863 N N . ALA A 1 110 ? -6.739 10.696 -17.215 1.00 74.56 110 ALA A N 1
ATOM 864 C CA . ALA A 1 110 ? -5.809 10.242 -18.238 1.00 74.56 110 ALA A CA 1
ATOM 865 C C . ALA A 1 110 ? -6.415 10.358 -19.636 1.00 74.56 110 ALA A C 1
ATOM 867 O O . ALA A 1 110 ? -5.882 11.065 -20.494 1.00 74.56 110 ALA A O 1
ATOM 868 N N . GLY A 1 111 ? -7.629 9.829 -19.831 1.00 71.00 111 GLY A N 1
ATOM 869 C CA . GLY A 1 111 ? -8.344 9.918 -21.107 1.00 71.00 111 GLY A CA 1
ATOM 870 C C . GLY A 1 111 ? -8.637 11.351 -21.583 1.00 71.00 111 GLY A C 1
ATOM 871 O O . GLY A 1 111 ? -8.934 11.566 -22.760 1.00 71.00 111 GLY A O 1
ATOM 872 N N . ARG A 1 112 ? -8.556 12.356 -20.697 1.00 68.44 112 ARG A N 1
ATOM 873 C CA . ARG A 1 112 ? -8.764 13.777 -21.035 1.00 68.44 112 ARG A CA 1
ATOM 874 C C . ARG A 1 112 ? -7.473 14.533 -21.320 1.00 68.44 112 ARG A C 1
ATOM 876 O O . ARG A 1 112 ? -7.523 15.507 -22.072 1.00 68.44 112 ARG A O 1
ATOM 883 N N . LEU A 1 113 ? -6.364 14.145 -20.695 1.00 70.19 113 LEU A N 1
ATOM 884 C CA . LEU A 1 113 ? -5.102 14.890 -20.731 1.00 70.19 113 LEU A CA 1
ATOM 885 C C . LEU A 1 113 ? -3.960 14.144 -21.432 1.00 70.19 113 LEU A C 1
ATOM 887 O O . LEU A 1 113 ? -2.962 14.785 -21.759 1.00 70.19 113 LEU A O 1
ATOM 891 N N . GLY A 1 114 ? -4.130 12.852 -21.730 1.00 63.44 114 GLY A N 1
ATOM 892 C CA . GLY A 1 114 ? -3.099 11.994 -22.320 1.00 63.44 114 GLY A CA 1
ATOM 893 C C . GLY A 1 114 ? -1.959 11.668 -21.353 1.00 63.44 114 GLY A C 1
ATOM 894 O O . GLY A 1 114 ? -0.820 11.535 -21.794 1.00 63.44 114 GLY A O 1
ATOM 895 N N . ASP A 1 115 ? -2.255 11.644 -20.054 1.00 70.31 115 ASP A N 1
ATOM 896 C CA . ASP A 1 115 ? -1.325 11.320 -18.971 1.00 70.31 115 ASP A CA 1
ATOM 897 C C . ASP A 1 115 ? -1.847 10.065 -18.278 1.00 70.31 115 ASP A C 1
ATOM 899 O O . ASP A 1 115 ? -2.766 10.153 -17.470 1.00 70.31 115 ASP A O 1
ATOM 903 N N . ASP A 1 116 ? -1.310 8.908 -18.654 1.00 64.31 116 ASP A N 1
ATOM 904 C CA . ASP A 1 116 ? -1.808 7.597 -18.224 1.00 64.31 116 ASP A CA 1
ATOM 905 C C . ASP A 1 116 ? -1.271 7.177 -16.834 1.00 64.31 116 ASP A C 1
ATOM 907 O O . ASP A 1 116 ? -1.215 5.998 -16.497 1.00 64.31 116 ASP A O 1
ATOM 911 N N . SER A 1 117 ? -0.856 8.146 -16.009 1.00 75.06 117 SER A N 1
ATOM 912 C CA . SER A 1 117 ? -0.376 7.901 -14.648 1.00 75.06 117 SER A CA 1
ATOM 913 C C . SER A 1 117 ? -1.523 7.761 -13.641 1.00 75.06 117 SER A C 1
ATOM 915 O O . SER A 1 117 ? -2.487 8.532 -13.626 1.00 75.06 117 SER A O 1
ATOM 917 N N . HIS A 1 118 ? -1.397 6.797 -12.727 1.00 84.50 118 HIS A N 1
ATOM 918 C CA . HIS A 1 118 ? -2.352 6.554 -11.644 1.00 84.50 118 HIS A CA 1
ATOM 919 C C . HIS A 1 118 ? -1.892 7.213 -10.337 1.00 84.50 118 HIS A C 1
ATOM 921 O O . HIS A 1 118 ? -1.968 6.614 -9.259 1.00 84.50 118 HIS A O 1
ATOM 927 N N . ASP A 1 119 ? -1.392 8.449 -10.417 1.00 85.00 119 ASP A N 1
ATOM 928 C CA . ASP A 1 119 ? -0.707 9.147 -9.323 1.00 85.00 119 ASP A CA 1
ATOM 929 C C . ASP A 1 119 ? -1.521 9.191 -8.020 1.00 85.00 119 ASP A C 1
ATOM 931 O O . ASP A 1 119 ? -1.001 8.924 -6.933 1.00 85.00 119 ASP A O 1
ATOM 935 N N . GLN A 1 120 ? -2.817 9.519 -8.086 1.00 88.38 120 GLN A N 1
ATOM 936 C CA . GLN A 1 120 ? -3.642 9.636 -6.876 1.00 88.38 120 GLN A CA 1
ATOM 937 C C . GLN A 1 120 ? -3.945 8.268 -6.266 1.00 88.38 1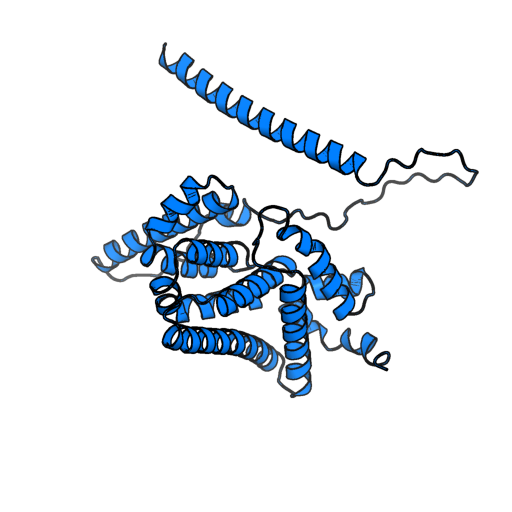20 GLN A C 1
ATOM 939 O O . GLN A 1 120 ? -4.018 8.124 -5.039 1.00 88.38 120 GLN A O 1
ATOM 944 N N . THR A 1 121 ? -4.120 7.258 -7.111 1.00 92.94 121 THR A N 1
ATOM 945 C CA . THR A 1 121 ? -4.311 5.870 -6.691 1.00 92.94 121 THR A CA 1
ATOM 946 C C . THR A 1 121 ? -3.040 5.316 -6.061 1.00 92.94 121 THR A C 1
ATOM 948 O O . THR A 1 121 ? -3.115 4.717 -4.983 1.00 92.94 121 THR A O 1
ATOM 951 N N . LEU A 1 122 ? -1.878 5.583 -6.661 1.00 91.25 122 LEU A N 1
ATOM 952 C CA . LEU A 1 122 ? -0.568 5.238 -6.122 1.00 91.25 122 LEU A CA 1
ATOM 953 C C . LEU A 1 122 ? -0.352 5.895 -4.753 1.00 91.25 122 LEU A C 1
ATOM 955 O O . LEU A 1 122 ? -0.037 5.196 -3.790 1.00 91.25 122 LEU A O 1
ATOM 959 N N . LEU A 1 123 ? -0.615 7.198 -4.613 1.00 89.19 123 LEU A N 1
ATOM 960 C CA . LEU A 1 123 ? -0.516 7.910 -3.330 1.00 89.19 123 LEU A CA 1
ATOM 961 C C . LEU A 1 123 ? -1.388 7.276 -2.235 1.00 89.19 123 LEU A C 1
ATOM 963 O O . LEU A 1 123 ? -0.927 7.053 -1.110 1.00 89.19 123 LEU A O 1
ATOM 967 N N . LEU A 1 124 ? -2.641 6.937 -2.552 1.00 92.88 124 LEU A N 1
ATOM 968 C CA . LEU A 1 124 ? -3.535 6.263 -1.608 1.00 92.88 124 LEU A CA 1
ATOM 969 C C . LEU A 1 124 ? -3.028 4.857 -1.249 1.00 92.88 124 LEU A C 1
ATOM 971 O O . LEU A 1 124 ? -3.063 4.464 -0.078 1.00 92.88 124 LEU A O 1
ATOM 975 N N . PHE A 1 125 ? -2.543 4.102 -2.235 1.00 94.44 125 PHE A N 1
ATOM 976 C CA . PHE A 1 125 ? -1.994 2.767 -2.022 1.00 94.44 125 PHE A CA 1
ATOM 977 C C . PHE A 1 125 ? -0.751 2.808 -1.123 1.00 94.44 125 PHE A C 1
ATOM 979 O O . PHE A 1 125 ? -0.656 2.037 -0.166 1.00 94.44 125 PHE A O 1
ATOM 986 N N . LEU A 1 126 ? 0.155 3.759 -1.360 1.00 91.25 126 LEU A N 1
ATOM 987 C CA . LEU A 1 126 ? 1.346 4.006 -0.546 1.00 91.25 126 LEU A CA 1
ATOM 988 C C . LEU A 1 126 ? 0.997 4.384 0.897 1.00 91.25 126 LEU A C 1
ATOM 990 O O . LEU A 1 126 ? 1.605 3.867 1.841 1.00 91.25 126 LEU A O 1
ATOM 994 N N . ALA A 1 127 ? -0.004 5.246 1.091 1.00 90.94 127 ALA A N 1
ATOM 995 C CA . ALA A 1 127 ? -0.480 5.617 2.419 1.00 90.94 127 ALA A CA 1
ATOM 996 C C . ALA A 1 127 ? -1.035 4.405 3.178 1.00 90.94 127 ALA A C 1
ATOM 998 O O . ALA A 1 127 ? -0.685 4.178 4.338 1.00 90.94 127 ALA A O 1
ATOM 999 N N . LEU A 1 128 ? -1.864 3.586 2.527 1.00 93.69 128 LEU A N 1
ATOM 1000 C CA . LEU A 1 128 ? -2.427 2.377 3.129 1.00 93.69 128 LEU A CA 1
ATOM 1001 C C . LEU A 1 128 ? -1.351 1.324 3.426 1.00 93.69 128 LEU A C 1
ATOM 1003 O O . LEU A 1 128 ? -1.392 0.705 4.491 1.00 93.69 128 LEU A O 1
ATOM 1007 N N . ALA A 1 129 ? -0.371 1.150 2.538 1.00 92.50 129 ALA A N 1
ATOM 1008 C CA . ALA A 1 129 ? 0.779 0.275 2.759 1.00 92.50 129 ALA A CA 1
ATOM 1009 C C . ALA A 1 129 ? 1.600 0.733 3.972 1.00 92.50 129 ALA A C 1
ATOM 1011 O O . ALA A 1 129 ? 1.916 -0.068 4.855 1.00 92.50 129 ALA A O 1
ATOM 1012 N N . SER A 1 130 ? 1.848 2.040 4.076 1.00 88.44 130 SER A N 1
ATOM 1013 C CA . SER A 1 130 ? 2.541 2.643 5.215 1.00 88.44 130 SER A CA 1
ATOM 1014 C C . SER A 1 130 ? 1.773 2.429 6.520 1.00 88.44 130 SER A C 1
ATOM 1016 O O . SER A 1 130 ? 2.352 2.006 7.517 1.00 88.44 130 SER A O 1
ATOM 1018 N N . ILE A 1 131 ? 0.455 2.650 6.529 1.00 90.69 131 ILE A N 1
ATOM 1019 C CA . ILE A 1 131 ? -0.399 2.395 7.701 1.00 90.69 131 ILE A CA 1
ATOM 1020 C C . ILE A 1 131 ? -0.383 0.908 8.072 1.00 90.69 131 ILE A C 1
ATOM 1022 O O . ILE A 1 131 ? -0.278 0.570 9.254 1.00 90.69 131 ILE A O 1
ATOM 1026 N N . SER A 1 132 ? -0.448 0.012 7.083 1.00 92.81 132 SER A N 1
ATOM 1027 C CA . SER A 1 132 ? -0.350 -1.436 7.290 1.00 92.81 132 SER A CA 1
ATOM 1028 C C . SER A 1 132 ? 0.955 -1.808 7.993 1.00 92.81 132 SER A C 1
ATOM 1030 O O . SER A 1 132 ? 0.911 -2.462 9.036 1.00 92.81 132 SER A O 1
ATOM 1032 N N . ALA A 1 133 ? 2.090 -1.317 7.494 1.00 89.06 133 ALA A N 1
ATOM 1033 C CA . ALA A 1 133 ? 3.410 -1.550 8.074 1.00 89.06 133 ALA A CA 1
ATOM 1034 C C . ALA A 1 133 ? 3.548 -0.960 9.489 1.00 89.06 133 ALA A C 1
ATOM 1036 O O . ALA A 1 133 ? 4.066 -1.597 10.405 1.00 89.06 133 ALA A O 1
ATOM 1037 N N . GLN A 1 134 ? 3.051 0.261 9.700 1.00 86.06 134 GLN A N 1
ATOM 1038 C CA . GLN A 1 134 ? 3.111 0.941 10.996 1.00 86.06 134 GLN A CA 1
ATOM 1039 C C . GLN A 1 134 ? 2.295 0.233 12.068 1.00 86.06 134 GLN A C 1
ATOM 1041 O O . GLN A 1 134 ? 2.673 0.239 13.243 1.00 86.06 134 GLN A O 1
ATOM 1046 N N . THR A 1 135 ? 1.160 -0.336 11.670 1.00 88.06 135 THR A N 1
ATOM 1047 C CA . THR A 1 135 ? 0.190 -0.899 12.605 1.00 88.06 135 THR A CA 1
ATOM 1048 C C . THR A 1 135 ? 0.256 -2.413 12.737 1.00 88.06 135 THR A C 1
ATOM 1050 O O . THR A 1 135 ? -0.389 -2.943 13.638 1.00 88.06 135 THR A O 1
ATOM 1053 N N . ASP A 1 136 ? 1.073 -3.079 11.917 1.00 89.12 136 ASP A N 1
ATOM 1054 C CA . ASP A 1 136 ? 1.124 -4.532 11.705 1.00 89.12 136 ASP A CA 1
ATOM 1055 C C . ASP A 1 136 ? -0.216 -5.103 11.197 1.00 89.12 136 ASP A C 1
ATOM 1057 O O . ASP A 1 136 ? -0.660 -6.192 11.575 1.00 89.12 136 ASP A O 1
ATOM 1061 N N . SER A 1 137 ? -0.899 -4.351 10.332 1.00 92.12 137 SER A N 1
ATOM 1062 C CA . SER A 1 137 ? -2.221 -4.722 9.832 1.00 92.12 137 SER A CA 1
ATOM 1063 C C . SER A 1 137 ? -2.159 -5.617 8.601 1.00 92.12 137 SER A C 1
ATOM 1065 O O . SER A 1 137 ? -2.102 -5.150 7.458 1.00 92.12 137 SER A O 1
ATOM 1067 N N . ARG A 1 138 ? -2.292 -6.924 8.842 1.00 92.25 138 ARG A N 1
ATOM 1068 C CA . ARG A 1 138 ? -2.420 -7.943 7.785 1.00 92.25 138 ARG A CA 1
ATOM 1069 C C . ARG A 1 138 ? -3.712 -7.836 6.986 1.00 92.25 138 ARG A C 1
ATOM 1071 O O . ARG A 1 138 ? -3.763 -8.305 5.853 1.00 92.25 138 ARG A O 1
ATOM 1078 N N . HIS A 1 139 ? -4.768 -7.266 7.564 1.00 92.25 139 HIS A N 1
ATOM 1079 C CA . HIS A 1 139 ? -6.035 -7.083 6.857 1.00 92.25 139 HIS A CA 1
ATOM 1080 C C . HIS A 1 139 ? -5.917 -6.020 5.768 1.00 92.25 139 HIS A C 1
ATOM 1082 O O . HIS A 1 139 ? -6.342 -6.272 4.642 1.00 92.25 139 HIS A O 1
ATOM 1088 N N . ILE A 1 140 ? -5.274 -4.886 6.073 1.00 94.69 140 ILE A N 1
ATOM 1089 C CA . ILE A 1 140 ? -4.969 -3.870 5.060 1.00 94.69 140 ILE A CA 1
ATOM 1090 C C . ILE A 1 140 ? -4.033 -4.467 4.008 1.00 94.69 140 ILE A C 1
ATOM 1092 O O . ILE A 1 140 ? -4.326 -4.366 2.824 1.00 94.69 140 ILE A O 1
ATOM 1096 N N . GLY A 1 141 ? -2.979 -5.178 4.419 1.00 94.88 141 GLY A N 1
ATOM 1097 C CA . GLY A 1 141 ? -2.053 -5.811 3.481 1.00 94.88 141 GLY A CA 1
ATOM 1098 C C . GLY A 1 141 ? -2.717 -6.796 2.508 1.00 94.88 141 GLY A C 1
ATOM 1099 O O . GLY A 1 141 ? -2.503 -6.720 1.302 1.00 94.88 141 GLY A O 1
ATOM 1100 N N . ARG A 1 142 ? -3.582 -7.693 2.996 1.00 94.31 142 ARG A N 1
ATOM 1101 C CA . ARG A 1 142 ? -4.351 -8.614 2.131 1.00 94.31 142 ARG A CA 1
ATOM 1102 C C . ARG A 1 142 ? -5.280 -7.881 1.170 1.00 94.31 142 ARG A C 1
ATOM 1104 O O . ARG A 1 142 ? -5.451 -8.306 0.032 1.00 94.31 142 ARG A O 1
ATOM 1111 N N . MET A 1 143 ? -5.896 -6.799 1.636 1.00 95.69 143 MET A N 1
ATOM 1112 C CA . MET A 1 143 ? -6.762 -5.961 0.813 1.00 95.69 143 MET A CA 1
ATOM 1113 C C . MET A 1 143 ? -5.963 -5.285 -0.312 1.00 95.69 143 MET A C 1
ATOM 1115 O O . MET A 1 143 ? -6.377 -5.355 -1.465 1.00 95.69 143 MET A O 1
ATOM 1119 N N . LEU A 1 144 ? -4.775 -4.751 -0.005 1.00 97.12 144 LEU A N 1
ATOM 1120 C CA . LEU A 1 144 ? -3.856 -4.189 -1.000 1.00 97.12 144 LEU A CA 1
ATOM 1121 C C . LEU A 1 144 ? -3.401 -5.239 -2.020 1.00 97.12 144 LEU A C 1
ATOM 1123 O O . LEU A 1 144 ? -3.403 -4.950 -3.213 1.00 97.12 144 LEU A O 1
ATOM 1127 N N . CYS A 1 145 ? -3.086 -6.465 -1.577 1.00 96.81 145 CYS A N 1
ATOM 1128 C CA . CYS A 1 145 ? -2.779 -7.580 -2.482 1.00 96.81 145 CYS A CA 1
ATOM 1129 C C . CYS A 1 145 ? -3.889 -7.799 -3.501 1.00 96.81 145 CYS A C 1
ATOM 1131 O O . CYS A 1 145 ? -3.636 -7.898 -4.699 1.00 96.81 145 CYS A O 1
ATOM 1133 N N . LYS A 1 146 ? -5.120 -7.911 -2.991 1.00 96.56 146 LYS A N 1
ATOM 1134 C CA . LYS A 1 146 ? -6.295 -8.213 -3.794 1.00 96.56 146 LYS A CA 1
ATOM 1135 C C . LYS A 1 146 ? -6.528 -7.115 -4.825 1.00 96.56 146 LYS A C 1
ATOM 1137 O O . LYS A 1 146 ? -6.633 -7.429 -6.002 1.00 96.56 146 LYS A O 1
ATOM 1142 N N . PHE A 1 147 ? -6.534 -5.855 -4.388 1.00 97.38 147 PHE A N 1
ATOM 1143 C CA . PHE A 1 147 ? -6.657 -4.708 -5.284 1.00 97.38 147 PHE A CA 1
ATOM 1144 C C . PHE A 1 147 ? -5.579 -4.716 -6.367 1.00 97.38 147 PHE A C 1
ATOM 1146 O O . PHE A 1 147 ? -5.903 -4.637 -7.548 1.00 97.38 147 PHE A O 1
ATOM 1153 N N . PHE A 1 148 ? -4.312 -4.850 -5.973 1.00 97.25 148 PHE A N 1
ATOM 1154 C CA . PHE A 1 148 ? -3.205 -4.800 -6.916 1.00 97.25 148 PHE A CA 1
ATOM 1155 C C . PHE A 1 148 ? -3.294 -5.930 -7.940 1.00 97.25 148 PHE A C 1
ATOM 1157 O O . PHE A 1 148 ? -3.264 -5.665 -9.129 1.00 97.25 148 PHE A O 1
ATOM 1164 N N . CYS A 1 149 ? -3.477 -7.180 -7.508 1.00 95.69 149 CYS A N 1
ATOM 1165 C CA . CYS A 1 149 ? -3.546 -8.317 -8.429 1.00 95.69 149 CYS A CA 1
ATOM 1166 C C . CYS A 1 149 ? -4.763 -8.252 -9.369 1.00 95.69 149 CYS A C 1
ATOM 1168 O O . CYS A 1 149 ? -4.660 -8.683 -10.513 1.00 95.69 149 CYS A O 1
ATOM 1170 N N . GLU A 1 150 ? -5.904 -7.721 -8.909 1.00 95.12 150 GLU A N 1
ATOM 1171 C CA . GLU A 1 150 ? -7.107 -7.553 -9.739 1.00 95.12 150 GLU A CA 1
ATOM 1172 C C . GLU A 1 150 ? -6.921 -6.500 -10.844 1.00 95.12 150 GLU A C 1
ATOM 1174 O O . GLU A 1 150 ? -7.511 -6.658 -11.908 1.00 95.12 150 GLU A O 1
ATOM 1179 N N . ASN A 1 151 ? -6.083 -5.480 -10.620 1.00 94.19 151 ASN A N 1
ATOM 1180 C CA . ASN A 1 151 ? -5.892 -4.342 -11.533 1.00 94.19 151 ASN A CA 1
ATOM 1181 C C . ASN A 1 151 ? -4.452 -4.239 -12.073 1.00 94.19 151 ASN A C 1
ATOM 1183 O O . ASN A 1 151 ? -4.086 -3.252 -12.700 1.00 94.19 151 ASN A O 1
ATOM 1187 N N . ALA A 1 152 ? -3.603 -5.248 -11.843 1.00 92.75 152 ALA A N 1
ATOM 1188 C CA . ALA A 1 152 ? -2.180 -5.198 -12.191 1.00 92.75 152 ALA A CA 1
ATOM 1189 C C . ALA A 1 152 ? -1.947 -5.047 -13.696 1.00 92.75 152 ALA A C 1
ATOM 1191 O O . ALA A 1 152 ? -0.901 -4.560 -14.108 1.00 92.75 152 ALA A O 1
ATOM 1192 N N . CYS A 1 153 ? -2.891 -5.507 -14.523 1.00 88.94 153 CYS A N 1
ATOM 1193 C CA . CYS A 1 153 ? -2.814 -5.297 -15.962 1.00 88.94 153 CYS A CA 1
ATOM 1194 C C . CYS A 1 153 ? -2.911 -3.817 -16.311 1.00 88.94 153 CYS A C 1
ATOM 1196 O O . CYS A 1 153 ? -2.042 -3.327 -17.018 1.00 88.94 153 CYS A O 1
ATOM 1198 N N . ASP A 1 154 ? -3.916 -3.136 -15.781 1.00 87.81 154 ASP A N 1
ATOM 1199 C CA . ASP A 1 154 ? -4.196 -1.740 -16.105 1.00 87.81 154 ASP A CA 1
ATOM 1200 C C . ASP A 1 154 ? -3.125 -0.839 -15.474 1.00 87.81 154 ASP A C 1
ATOM 1202 O O . ASP A 1 154 ? -2.441 -0.096 -16.168 1.00 87.81 154 ASP A O 1
ATOM 1206 N N . ILE A 1 155 ? -2.825 -1.052 -14.186 1.00 89.81 155 ILE A N 1
ATOM 1207 C CA . ILE A 1 155 ? -1.795 -0.289 -13.467 1.00 89.81 155 ILE A CA 1
ATOM 1208 C C . ILE A 1 155 ? -0.426 -0.410 -14.148 1.00 89.81 155 ILE A C 1
ATOM 1210 O O . ILE A 1 155 ? 0.231 0.591 -14.377 1.00 89.81 155 ILE A O 1
ATOM 1214 N N . LEU A 1 156 ? 0.053 -1.619 -14.457 1.00 89.62 156 LEU A N 1
ATOM 1215 C CA . LEU A 1 156 ? 1.450 -1.796 -14.886 1.00 89.62 156 LEU A CA 1
ATOM 1216 C C . LEU A 1 156 ? 1.681 -1.576 -16.385 1.00 89.62 156 LEU A C 1
ATOM 1218 O O . LEU A 1 156 ? 2.833 -1.482 -16.798 1.00 89.62 156 LEU A O 1
ATOM 1222 N N . THR A 1 157 ? 0.626 -1.545 -17.203 1.00 83.50 157 THR A N 1
ATOM 1223 C CA . THR A 1 157 ? 0.771 -1.283 -18.647 1.00 83.50 157 THR A CA 1
ATOM 1224 C C . THR A 1 157 ? 0.939 0.207 -18.923 1.00 83.50 157 THR A C 1
ATOM 1226 O O . THR A 1 157 ? 1.688 0.582 -19.825 1.00 83.50 157 THR A O 1
ATOM 1229 N N . ASP A 1 158 ? 0.274 1.032 -18.121 1.00 78.88 158 ASP A N 1
ATOM 1230 C CA . ASP A 1 158 ? 0.171 2.472 -18.342 1.00 78.88 158 ASP A CA 1
ATOM 1231 C C . ASP A 1 158 ? 1.229 3.260 -17.542 1.00 78.88 158 ASP A C 1
ATOM 1233 O O . ASP A 1 158 ? 1.612 4.375 -17.899 1.00 78.88 158 ASP A O 1
ATOM 1237 N N . GLU A 1 159 ? 1.786 2.648 -16.492 1.00 79.38 159 GLU A N 1
ATOM 1238 C CA . GLU A 1 159 ? 2.759 3.277 -15.602 1.00 79.38 159 GLU A CA 1
ATOM 1239 C C . GLU A 1 159 ? 4.206 3.230 -16.110 1.00 79.38 159 GLU A C 1
ATOM 1241 O O . GLU A 1 159 ? 4.713 2.235 -16.631 1.00 79.38 159 GLU A O 1
ATOM 1246 N N . GLY A 1 160 ? 4.955 4.298 -15.830 1.00 82.50 160 GLY A N 1
ATOM 1247 C CA . GLY A 1 160 ? 6.403 4.304 -16.026 1.00 82.50 160 GLY A CA 1
ATOM 1248 C C . GLY A 1 160 ? 7.142 3.409 -15.019 1.00 82.50 160 GLY A C 1
ATOM 1249 O O . GLY A 1 160 ? 6.669 3.124 -13.915 1.00 82.50 160 GLY A O 1
ATOM 1250 N N . LEU A 1 161 ? 8.392 3.043 -15.331 1.00 84.81 161 LEU A N 1
ATOM 1251 C CA . LEU A 1 161 ? 9.238 2.229 -14.436 1.00 84.81 161 LEU A CA 1
ATOM 1252 C C . LEU A 1 161 ? 9.465 2.864 -13.057 1.00 84.81 161 LEU A C 1
ATOM 1254 O O . LEU A 1 161 ? 9.661 2.158 -12.069 1.00 84.81 161 LEU A O 1
ATOM 1258 N N . ASN A 1 162 ? 9.426 4.196 -12.973 1.00 84.19 162 ASN A N 1
ATOM 1259 C CA . ASN A 1 162 ? 9.527 4.907 -11.701 1.00 84.19 162 ASN A CA 1
ATOM 1260 C C . ASN A 1 162 ? 8.321 4.626 -10.804 1.00 84.19 162 ASN A C 1
ATOM 1262 O O . ASN A 1 162 ? 8.520 4.198 -9.671 1.00 84.19 162 ASN A O 1
ATOM 1266 N N . ALA A 1 163 ? 7.104 4.809 -11.313 1.00 85.75 163 ALA A N 1
ATOM 1267 C CA . ALA A 1 163 ? 5.880 4.537 -10.570 1.00 85.75 163 ALA A CA 1
ATOM 1268 C C . ALA A 1 163 ? 5.751 3.046 -10.233 1.00 85.75 163 ALA A C 1
ATOM 1270 O O . ALA A 1 163 ? 5.478 2.678 -9.092 1.00 85.75 163 ALA A O 1
ATOM 1271 N N . THR A 1 164 ? 6.096 2.168 -11.175 1.00 90.81 164 THR A N 1
ATOM 1272 C CA . THR A 1 164 ? 6.162 0.713 -10.960 1.00 90.81 164 THR A CA 1
ATOM 1273 C C . THR A 1 164 ? 7.103 0.344 -9.800 1.00 90.81 164 THR A C 1
ATOM 1275 O O . THR A 1 164 ? 6.767 -0.493 -8.958 1.00 90.81 164 THR A O 1
ATOM 1278 N N . ALA A 1 165 ? 8.257 1.014 -9.672 1.00 89.31 165 ALA A N 1
ATOM 1279 C CA . ALA A 1 165 ? 9.156 0.827 -8.531 1.00 89.31 165 ALA A CA 1
ATOM 1280 C C . ALA A 1 165 ? 8.510 1.227 -7.191 1.00 89.31 165 ALA A C 1
ATOM 1282 O O . ALA A 1 165 ? 8.802 0.620 -6.157 1.00 89.31 165 ALA A O 1
ATOM 1283 N N . LEU A 1 166 ? 7.636 2.234 -7.196 1.00 88.69 166 LEU A N 1
ATOM 1284 C CA . LEU A 1 166 ? 6.923 2.707 -6.010 1.00 88.69 166 LEU A CA 1
ATOM 1285 C C . LEU A 1 166 ? 5.802 1.752 -5.609 1.00 88.69 166 LEU A C 1
ATOM 1287 O O . LEU A 1 166 ? 5.703 1.414 -4.429 1.00 88.69 166 LEU A O 1
ATOM 1291 N N . TRP A 1 167 ? 5.048 1.222 -6.574 1.00 92.94 167 TRP A N 1
ATOM 1292 C CA . TRP A 1 167 ? 4.113 0.116 -6.351 1.00 92.94 167 TRP A CA 1
ATOM 1293 C C . TRP A 1 167 ? 4.823 -1.090 -5.720 1.00 92.94 167 TRP A C 1
ATOM 1295 O O . TRP A 1 167 ? 4.414 -1.580 -4.663 1.00 92.94 167 TRP A O 1
ATOM 1305 N N . ALA A 1 168 ? 5.946 -1.522 -6.307 1.00 93.19 168 ALA A N 1
ATOM 1306 C CA . ALA A 1 168 ? 6.746 -2.637 -5.800 1.00 93.19 168 ALA A CA 1
ATOM 1307 C C . ALA A 1 168 ? 7.251 -2.387 -4.369 1.00 93.19 168 ALA A C 1
ATOM 1309 O O . ALA A 1 168 ? 7.216 -3.279 -3.517 1.00 93.19 168 ALA A O 1
ATOM 1310 N N . ARG A 1 169 ? 7.681 -1.156 -4.079 1.00 89.88 169 ARG A N 1
ATOM 1311 C CA . ARG A 1 169 ? 8.100 -0.741 -2.739 1.00 89.88 169 ARG A CA 1
ATOM 1312 C C . ARG A 1 169 ? 6.947 -0.764 -1.738 1.00 89.88 169 ARG A C 1
ATOM 1314 O O . ARG A 1 169 ? 7.127 -1.284 -0.641 1.00 89.88 169 ARG A O 1
ATOM 1321 N N . ALA A 1 170 ? 5.776 -0.255 -2.108 1.00 91.06 170 ALA A N 1
ATOM 1322 C CA . ALA A 1 170 ? 4.586 -0.271 -1.261 1.00 91.06 170 ALA A CA 1
ATOM 1323 C C . ALA A 1 170 ? 4.211 -1.705 -0.853 1.00 91.06 170 ALA A C 1
ATOM 1325 O O . ALA A 1 170 ? 3.992 -1.990 0.324 1.00 91.06 170 ALA A O 1
ATOM 1326 N N . ILE A 1 171 ? 4.214 -2.627 -1.821 1.00 95.19 171 ILE A N 1
ATOM 1327 C CA . ILE A 1 171 ? 3.979 -4.062 -1.602 1.00 95.19 171 ILE A CA 1
ATOM 1328 C C . ILE A 1 171 ? 5.050 -4.663 -0.684 1.00 95.19 171 ILE A C 1
ATOM 1330 O O . ILE A 1 171 ? 4.745 -5.453 0.215 1.00 95.19 171 ILE A O 1
ATOM 1334 N N . PHE A 1 172 ? 6.316 -4.294 -0.899 1.00 91.25 172 PHE A N 1
ATOM 1335 C CA . PHE A 1 172 ? 7.425 -4.767 -0.078 1.00 91.25 172 PHE A CA 1
ATOM 1336 C C . PHE A 1 172 ? 7.284 -4.332 1.384 1.00 91.25 172 PHE A C 1
ATOM 1338 O O . PHE A 1 172 ? 7.494 -5.149 2.283 1.00 91.25 172 PHE A O 1
ATOM 1345 N N . GLU A 1 173 ? 6.910 -3.076 1.626 1.00 87.38 173 GLU A N 1
ATOM 1346 C CA . GLU A 1 173 ? 6.823 -2.486 2.965 1.00 87.38 173 GLU A CA 1
ATOM 1347 C C . GLU A 1 173 ? 5.550 -2.893 3.723 1.00 87.38 173 GLU A C 1
ATOM 1349 O O . GLU A 1 173 ? 5.607 -3.066 4.941 1.00 87.38 173 GLU A O 1
ATOM 1354 N N . ALA A 1 174 ? 4.423 -3.099 3.036 1.00 91.19 174 ALA A N 1
ATOM 1355 C CA . ALA A 1 174 ? 3.155 -3.459 3.669 1.00 91.19 174 ALA A CA 1
ATOM 1356 C C . ALA A 1 174 ? 3.248 -4.750 4.511 1.00 91.19 174 ALA A C 1
ATOM 1358 O O . ALA A 1 174 ? 3.946 -5.711 4.162 1.00 91.19 174 ALA A O 1
ATOM 1359 N N . GLU A 1 175 ? 2.494 -4.815 5.614 1.00 92.06 175 GLU A N 1
ATOM 1360 C CA . GLU A 1 175 ? 2.386 -6.033 6.425 1.00 92.06 175 GLU A CA 1
ATOM 1361 C C . GLU A 1 175 ? 1.459 -7.021 5.707 1.00 92.06 175 GLU A C 1
ATOM 1363 O O . GLU A 1 175 ? 0.231 -6.950 5.781 1.00 92.06 175 GLU A O 1
ATOM 1368 N N . MET A 1 176 ? 2.069 -7.953 4.979 1.00 89.56 176 MET A N 1
ATOM 1369 C CA . MET A 1 176 ? 1.391 -8.917 4.118 1.00 89.56 176 MET A CA 1
ATOM 1370 C C . MET A 1 176 ? 2.009 -10.305 4.291 1.00 89.56 176 MET A C 1
ATOM 1372 O O . MET A 1 176 ? 3.230 -10.415 4.431 1.00 89.56 176 MET A O 1
ATOM 1376 N N . PRO A 1 177 ? 1.203 -11.380 4.237 1.00 88.69 177 PRO A N 1
ATOM 1377 C CA . PRO A 1 177 ? 1.729 -12.732 4.114 1.00 88.69 177 PRO A CA 1
ATOM 1378 C C . PRO A 1 177 ? 2.685 -12.884 2.921 1.00 88.69 177 PRO A C 1
ATOM 1380 O O . PRO A 1 177 ? 2.465 -12.295 1.865 1.00 88.69 177 PRO A O 1
ATOM 1383 N N . HIS A 1 178 ? 3.712 -13.727 3.055 1.00 86.38 178 HIS A N 1
ATOM 1384 C CA . HIS A 1 178 ? 4.722 -13.918 2.002 1.00 86.38 178 HIS A CA 1
ATOM 1385 C C . HIS A 1 178 ? 4.128 -14.348 0.657 1.00 86.38 178 HIS A C 1
ATOM 1387 O O . HIS A 1 178 ? 4.569 -13.870 -0.382 1.00 86.38 178 HIS A O 1
ATOM 1393 N N . TRP A 1 179 ? 3.101 -15.200 0.675 1.00 87.56 179 TRP A N 1
ATOM 1394 C CA . TRP A 1 179 ? 2.410 -15.651 -0.534 1.00 87.56 179 TRP A CA 1
ATOM 1395 C C . TRP A 1 179 ? 1.632 -14.526 -1.232 1.00 87.56 179 TRP A C 1
ATOM 1397 O O . TRP A 1 179 ? 1.606 -14.498 -2.457 1.00 87.56 179 TRP A O 1
ATOM 1407 N N . ASP A 1 180 ? 1.075 -13.575 -0.476 1.00 91.44 180 ASP A N 1
ATOM 1408 C CA . ASP A 1 180 ? 0.404 -12.390 -1.025 1.00 91.44 180 ASP A CA 1
ATOM 1409 C C . ASP A 1 180 ? 1.428 -11.435 -1.662 1.00 91.44 180 ASP A C 1
ATOM 1411 O O . ASP A 1 180 ? 1.263 -11.013 -2.804 1.00 91.44 180 ASP A O 1
ATOM 1415 N N . LYS A 1 181 ? 2.545 -11.151 -0.969 1.00 92.81 181 LYS A N 1
ATOM 1416 C CA . LYS A 1 181 ? 3.636 -10.334 -1.541 1.00 92.81 181 LYS A CA 1
ATOM 1417 C C . LYS A 1 181 ? 4.176 -10.950 -2.827 1.00 92.81 181 LYS A C 1
ATOM 1419 O O . LYS A 1 181 ? 4.377 -10.253 -3.814 1.00 92.81 181 LYS A O 1
ATOM 1424 N N . PHE A 1 182 ? 4.405 -12.261 -2.804 1.00 91.12 182 PHE A N 1
ATOM 1425 C CA . PHE A 1 182 ? 4.920 -12.997 -3.948 1.00 91.12 182 PHE A CA 1
ATOM 1426 C C . PHE A 1 182 ? 3.956 -12.967 -5.138 1.00 91.12 182 PHE A C 1
ATOM 1428 O O . PHE A 1 182 ? 4.404 -12.753 -6.259 1.00 91.12 182 PHE A O 1
ATOM 1435 N N . ALA A 1 183 ? 2.645 -13.104 -4.906 1.00 91.12 183 ALA A N 1
ATOM 1436 C CA . ALA A 1 183 ? 1.642 -12.978 -5.962 1.00 91.12 183 ALA A CA 1
ATOM 1437 C C . ALA A 1 183 ? 1.714 -11.607 -6.654 1.00 91.12 183 ALA A C 1
ATOM 1439 O O . ALA A 1 183 ? 1.765 -11.552 -7.880 1.00 91.12 183 ALA A O 1
ATOM 1440 N N . CYS A 1 184 ? 1.816 -10.518 -5.885 1.00 95.69 184 CYS A N 1
ATOM 1441 C CA . CYS A 1 184 ? 1.996 -9.184 -6.455 1.00 95.69 184 CYS A CA 1
ATOM 1442 C C . CYS A 1 184 ? 3.319 -9.045 -7.225 1.00 95.69 184 CYS A C 1
ATOM 1444 O O . CYS A 1 184 ? 3.328 -8.520 -8.336 1.00 95.69 184 CYS A O 1
ATOM 1446 N N . PHE A 1 185 ? 4.439 -9.522 -6.666 1.00 95.19 185 PHE A N 1
ATOM 1447 C CA . PHE A 1 185 ? 5.737 -9.452 -7.347 1.00 95.19 185 PHE A CA 1
ATOM 1448 C C . PHE A 1 185 ? 5.770 -10.261 -8.636 1.00 95.19 185 PHE A C 1
ATOM 1450 O O . PHE A 1 185 ? 6.400 -9.822 -9.588 1.00 95.19 185 PHE A O 1
ATOM 1457 N N . ARG A 1 186 ? 5.059 -11.389 -8.700 1.00 93.31 186 ARG A N 1
ATOM 1458 C CA . ARG A 1 186 ? 4.910 -12.156 -9.936 1.00 93.31 186 ARG A CA 1
ATOM 1459 C C . ARG A 1 186 ? 4.170 -11.359 -11.010 1.00 93.31 186 ARG A C 1
ATOM 1461 O O . ARG A 1 186 ? 4.600 -11.352 -12.156 1.00 93.31 186 ARG A O 1
ATOM 1468 N N . GLU A 1 187 ? 3.103 -10.638 -10.654 1.00 94.62 187 GLU A N 1
ATOM 1469 C CA . GLU A 1 187 ? 2.405 -9.778 -11.621 1.00 94.62 187 GLU A CA 1
ATOM 1470 C C . GLU A 1 187 ? 3.301 -8.648 -12.159 1.00 94.62 187 GLU A C 1
ATOM 1472 O O . GLU A 1 187 ? 3.213 -8.345 -13.352 1.00 94.62 187 GLU A O 1
ATOM 1477 N N . ILE A 1 188 ? 4.164 -8.076 -11.304 1.00 95.06 188 ILE A N 1
ATOM 1478 C CA . ILE A 1 188 ? 5.151 -7.044 -11.673 1.00 95.06 188 ILE A CA 1
ATOM 1479 C C . ILE A 1 188 ? 6.233 -7.624 -12.579 1.00 95.06 188 ILE A C 1
ATOM 1481 O O . ILE A 1 188 ? 6.434 -7.119 -13.676 1.00 95.06 188 ILE A O 1
ATOM 1485 N N . ALA A 1 189 ? 6.889 -8.699 -12.145 1.00 92.44 189 ALA A N 1
ATOM 1486 C CA . ALA A 1 189 ? 7.918 -9.414 -12.895 1.00 92.44 189 ALA A CA 1
ATOM 1487 C C . ALA A 1 189 ? 7.461 -9.765 -14.318 1.00 92.44 189 ALA A C 1
ATOM 1489 O O . ALA A 1 189 ? 8.169 -9.533 -15.292 1.00 92.44 189 ALA A O 1
ATOM 1490 N N . ARG A 1 190 ? 6.225 -10.259 -14.448 1.00 91.75 190 ARG A N 1
ATOM 1491 C CA . ARG A 1 190 ? 5.655 -10.656 -15.737 1.00 91.75 190 ARG A CA 1
ATOM 1492 C C . ARG A 1 190 ? 5.427 -9.486 -16.701 1.00 91.75 190 ARG A C 1
ATOM 1494 O O . ARG A 1 190 ? 5.438 -9.694 -17.910 1.00 91.75 190 ARG A O 1
ATOM 1501 N N . ARG A 1 191 ? 5.140 -8.283 -16.191 1.00 91.94 191 ARG A N 1
ATOM 1502 C CA . ARG A 1 191 ? 4.750 -7.116 -17.013 1.00 91.94 191 ARG A CA 1
ATOM 1503 C C . ARG A 1 191 ? 5.858 -6.094 -17.201 1.00 91.94 191 ARG A C 1
ATOM 1505 O O . ARG A 1 191 ? 5.896 -5.458 -18.245 1.00 91.94 191 ARG A O 1
ATOM 1512 N N . CYS A 1 192 ? 6.742 -5.967 -16.221 1.00 90.88 192 CYS A N 1
ATOM 1513 C CA . CYS A 1 192 ? 7.834 -5.001 -16.203 1.00 90.88 192 CYS A CA 1
ATOM 1514 C C . CYS A 1 192 ? 9.151 -5.700 -15.810 1.00 90.88 192 CYS A C 1
ATOM 1516 O O . CYS A 1 192 ? 9.731 -5.354 -14.774 1.00 90.88 192 CYS A O 1
ATOM 1518 N N . PRO A 1 193 ? 9.625 -6.701 -16.577 1.00 89.62 193 PRO A N 1
ATOM 1519 C CA . PRO A 1 193 ? 10.843 -7.453 -16.244 1.00 89.62 193 PRO A CA 1
ATOM 1520 C C . PRO A 1 193 ? 12.084 -6.550 -16.115 1.00 89.62 193 PRO A C 1
ATOM 1522 O O . PRO A 1 193 ? 12.956 -6.760 -15.273 1.00 89.62 193 PRO A O 1
ATOM 1525 N N . GLU A 1 194 ? 12.143 -5.460 -16.879 1.00 91.19 194 GLU A N 1
ATOM 1526 C CA . GLU A 1 194 ? 13.223 -4.473 -16.835 1.00 91.19 194 GLU A CA 1
ATOM 1527 C C . GLU A 1 194 ? 13.297 -3.680 -15.514 1.00 91.19 194 GLU A C 1
ATOM 1529 O O . GLU A 1 194 ? 14.302 -3.013 -15.245 1.00 91.19 194 GLU A O 1
ATOM 1534 N N . LEU A 1 195 ? 12.273 -3.759 -14.650 1.00 90.62 195 LEU A N 1
ATOM 1535 C CA . LEU A 1 195 ? 12.287 -3.107 -13.338 1.00 90.62 195 LEU A CA 1
ATOM 1536 C C . LEU A 1 195 ? 13.438 -3.620 -12.459 1.00 90.62 195 LEU A C 1
ATOM 1538 O O . LEU A 1 195 ? 13.998 -2.847 -11.676 1.00 90.62 195 LEU A O 1
ATOM 1542 N N . VAL A 1 196 ? 13.809 -4.898 -12.584 1.00 89.62 196 VAL A N 1
ATOM 1543 C CA . VAL A 1 196 ? 14.912 -5.502 -11.821 1.00 89.62 196 VAL A CA 1
ATOM 1544 C C . VAL A 1 196 ? 16.206 -4.719 -12.044 1.00 89.62 196 VAL A C 1
ATOM 1546 O O . VAL A 1 196 ? 16.837 -4.284 -11.077 1.00 89.62 196 VAL A O 1
ATOM 1549 N N . ASP A 1 197 ? 16.553 -4.461 -13.303 1.00 87.31 197 ASP A N 1
ATOM 1550 C CA . ASP A 1 197 ? 17.777 -3.748 -13.672 1.00 87.31 197 ASP A CA 1
ATOM 1551 C C . ASP A 1 197 ? 17.756 -2.297 -13.173 1.00 87.31 197 ASP A C 1
ATOM 1553 O O . ASP A 1 197 ? 18.760 -1.786 -12.667 1.00 87.31 197 ASP A O 1
ATOM 1557 N N . VAL A 1 198 ? 16.594 -1.634 -13.240 1.00 86.31 198 VAL A N 1
ATOM 1558 C CA . VAL A 1 198 ? 16.413 -0.268 -12.718 1.00 86.31 198 VAL A CA 1
ATOM 1559 C C . VAL A 1 198 ? 16.650 -0.211 -11.210 1.00 86.31 198 VAL A C 1
ATOM 1561 O O . VAL A 1 198 ? 17.308 0.710 -10.713 1.00 86.31 198 VAL A O 1
ATOM 1564 N N . LEU A 1 199 ? 16.113 -1.176 -10.463 1.00 85.25 199 LEU A N 1
ATOM 1565 C CA . LEU A 1 199 ? 16.250 -1.229 -9.009 1.00 85.25 199 LEU A CA 1
ATOM 1566 C C . LEU A 1 199 ? 17.689 -1.533 -8.577 1.00 85.25 199 LEU A C 1
ATOM 1568 O O . LEU A 1 199 ? 18.172 -0.938 -7.608 1.00 85.25 199 LEU A O 1
ATOM 1572 N N . GLU A 1 200 ? 18.387 -2.406 -9.301 1.00 84.12 200 GLU A N 1
ATOM 1573 C CA . GLU A 1 200 ? 19.791 -2.719 -9.032 1.00 84.12 200 GLU A CA 1
ATOM 1574 C C . GLU A 1 200 ? 20.728 -1.563 -9.372 1.00 84.12 200 GLU A C 1
ATOM 1576 O O . GLU A 1 200 ? 21.617 -1.248 -8.578 1.00 84.12 200 GLU A O 1
ATOM 1581 N N . ALA A 1 201 ? 20.493 -0.872 -10.491 1.00 80.56 201 ALA A N 1
ATOM 1582 C CA . ALA A 1 201 ? 21.293 0.279 -10.901 1.00 80.56 201 ALA A CA 1
ATOM 1583 C C . ALA A 1 201 ? 21.255 1.424 -9.873 1.00 80.56 201 ALA A C 1
ATOM 1585 O O . ALA A 1 201 ? 22.228 2.165 -9.729 1.00 80.56 201 ALA A O 1
ATOM 1586 N N . ARG A 1 202 ? 20.154 1.559 -9.119 1.00 78.06 202 ARG A N 1
ATOM 1587 C CA . ARG A 1 202 ? 20.022 2.555 -8.041 1.00 78.06 202 ARG A CA 1
ATOM 1588 C C . ARG A 1 202 ? 20.824 2.211 -6.785 1.00 78.06 202 ARG A C 1
ATOM 1590 O O . ARG A 1 202 ? 21.004 3.089 -5.946 1.00 78.06 202 ARG A O 1
ATOM 1597 N N . ALA A 1 203 ? 21.263 0.961 -6.625 1.00 72.31 203 ALA A N 1
ATOM 1598 C CA . ALA A 1 203 ? 22.076 0.473 -5.506 1.00 72.31 203 ALA A CA 1
ATOM 1599 C C . ALA A 1 203 ? 21.541 0.817 -4.095 1.00 72.31 203 ALA A C 1
ATOM 1601 O O . ALA A 1 203 ? 22.298 0.882 -3.127 1.00 72.31 203 ALA A O 1
ATOM 1602 N N . THR A 1 204 ? 20.228 1.018 -3.945 1.00 77.94 204 THR A N 1
ATOM 1603 C CA . THR A 1 204 ? 19.614 1.223 -2.625 1.00 77.94 204 THR A CA 1
ATOM 1604 C C . THR A 1 204 ? 19.310 -0.123 -1.978 1.00 77.94 204 THR A C 1
ATOM 1606 O O . THR A 1 204 ? 18.902 -1.067 -2.654 1.00 77.94 204 THR A O 1
ATOM 1609 N N . ARG A 1 205 ? 19.459 -0.224 -0.652 1.00 75.94 205 ARG A N 1
ATOM 1610 C CA . ARG A 1 205 ? 19.138 -1.462 0.076 1.00 75.94 205 ARG A CA 1
ATOM 1611 C C . ARG A 1 205 ? 17.682 -1.926 -0.126 1.00 75.94 205 ARG A C 1
ATOM 1613 O O . ARG A 1 205 ? 17.492 -3.117 -0.348 1.00 75.94 205 ARG A O 1
ATOM 1620 N N . PRO A 1 206 ? 16.651 -1.058 -0.067 1.00 75.88 206 PRO A N 1
ATOM 1621 C CA . PRO A 1 206 ? 15.285 -1.482 -0.376 1.00 75.88 206 PRO A CA 1
ATOM 1622 C C . PRO A 1 206 ? 15.149 -1.948 -1.829 1.00 75.88 206 PRO A C 1
ATOM 1624 O O . PRO A 1 206 ? 14.566 -2.998 -2.074 1.00 75.88 206 PRO A O 1
ATOM 1627 N N . GLY A 1 207 ? 15.750 -1.221 -2.778 1.00 81.38 207 GLY A N 1
ATOM 1628 C CA . GLY A 1 207 ? 15.717 -1.581 -4.195 1.00 81.38 207 GLY A CA 1
ATOM 1629 C C . GLY A 1 207 ? 16.331 -2.950 -4.478 1.00 81.38 207 GLY A C 1
ATOM 1630 O O . GLY A 1 207 ? 15.719 -3.749 -5.175 1.00 81.38 207 GLY A O 1
ATOM 1631 N N . SER A 1 208 ? 17.479 -3.276 -3.877 1.00 82.81 208 SER A N 1
ATOM 1632 C CA . SER A 1 208 ? 18.126 -4.580 -4.076 1.00 82.81 208 SER A CA 1
ATOM 1633 C C . SER A 1 208 ? 17.336 -5.746 -3.474 1.00 82.81 208 SER A C 1
ATOM 1635 O O . SER A 1 208 ? 17.305 -6.835 -4.048 1.00 82.81 208 SER A O 1
ATOM 1637 N N . LEU A 1 209 ? 16.650 -5.532 -2.345 1.00 84.12 209 LEU A N 1
ATOM 1638 C CA . LEU A 1 209 ? 15.755 -6.535 -1.760 1.00 84.12 209 LEU A CA 1
ATOM 1639 C C . LEU A 1 209 ? 14.521 -6.772 -2.637 1.00 84.12 209 LEU A C 1
ATOM 1641 O O . LEU A 1 209 ? 14.142 -7.925 -2.846 1.00 84.12 209 LEU A O 1
ATOM 1645 N N . ILE A 1 210 ? 13.938 -5.703 -3.184 1.00 87.69 210 ILE A N 1
ATOM 1646 C CA . ILE A 1 210 ? 12.813 -5.791 -4.123 1.00 87.69 210 ILE A CA 1
ATOM 1647 C C . ILE A 1 210 ? 13.256 -6.490 -5.415 1.00 87.69 210 ILE A C 1
ATOM 1649 O O . ILE A 1 210 ? 12.591 -7.425 -5.846 1.00 87.69 210 ILE A O 1
ATOM 1653 N N . ALA A 1 211 ? 14.408 -6.124 -5.983 1.00 88.81 211 ALA A N 1
ATOM 1654 C CA . ALA A 1 211 ? 14.968 -6.767 -7.174 1.00 88.81 211 ALA A CA 1
ATOM 1655 C C . ALA A 1 211 ? 15.186 -8.276 -6.965 1.00 88.81 211 ALA A C 1
ATOM 1657 O O . ALA A 1 211 ? 14.821 -9.090 -7.810 1.00 88.81 211 ALA A O 1
ATOM 1658 N N . ARG A 1 212 ? 15.710 -8.676 -5.798 1.00 88.81 212 ARG A N 1
ATOM 1659 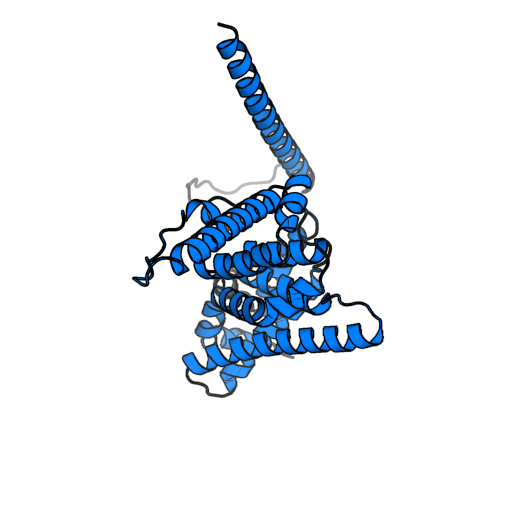C CA . ARG A 1 212 ? 15.859 -10.093 -5.430 1.00 88.81 212 ARG A CA 1
ATOM 1660 C C . ARG A 1 212 ? 14.508 -10.805 -5.299 1.00 88.81 212 ARG A C 1
ATOM 1662 O O . ARG A 1 212 ? 14.412 -11.974 -5.667 1.00 88.81 212 ARG A O 1
ATOM 1669 N N . ALA A 1 213 ? 13.483 -10.137 -4.768 1.00 87.94 213 ALA A N 1
ATOM 1670 C CA . ALA A 1 213 ? 12.134 -10.696 -4.685 1.00 87.94 213 ALA A CA 1
ATOM 1671 C C . ALA A 1 213 ? 11.493 -10.872 -6.071 1.00 87.94 213 ALA A C 1
ATOM 1673 O O . ALA A 1 213 ? 10.894 -11.916 -6.317 1.00 87.94 213 ALA A O 1
ATOM 1674 N N . LEU A 1 214 ? 11.678 -9.904 -6.974 1.00 91.25 214 LEU A N 1
ATOM 1675 C CA . LEU A 1 214 ? 11.209 -9.960 -8.361 1.00 91.25 214 LEU A CA 1
ATOM 1676 C C . LEU A 1 214 ? 11.875 -11.098 -9.139 1.00 91.25 214 LEU A C 1
ATOM 1678 O O . LEU A 1 214 ? 11.163 -11.939 -9.672 1.00 91.25 214 LEU A O 1
ATOM 1682 N N . ARG A 1 215 ? 13.209 -11.225 -9.091 1.00 89.06 215 ARG A N 1
ATOM 1683 C CA . ARG A 1 215 ? 13.921 -12.357 -9.720 1.00 89.06 215 ARG A CA 1
ATOM 1684 C C . ARG A 1 215 ? 13.429 -13.712 -9.231 1.00 89.06 215 ARG A C 1
ATOM 1686 O O . ARG A 1 215 ? 13.234 -14.630 -10.016 1.00 89.06 215 ARG A O 1
ATOM 1693 N N . LYS A 1 216 ? 13.205 -13.843 -7.919 1.00 86.81 216 LYS A N 1
ATOM 1694 C CA . LYS A 1 216 ? 12.665 -15.084 -7.351 1.00 86.81 216 LYS A CA 1
ATOM 1695 C C . LYS A 1 216 ? 11.257 -15.384 -7.884 1.00 86.81 216 LYS A C 1
ATOM 1697 O O . LYS A 1 216 ? 10.896 -16.553 -7.966 1.00 86.81 216 LYS A O 1
ATOM 1702 N N . ALA A 1 217 ? 10.470 -14.356 -8.204 1.00 86.81 217 ALA A N 1
ATOM 1703 C CA . ALA A 1 217 ? 9.153 -14.515 -8.809 1.00 86.81 217 ALA A CA 1
ATOM 1704 C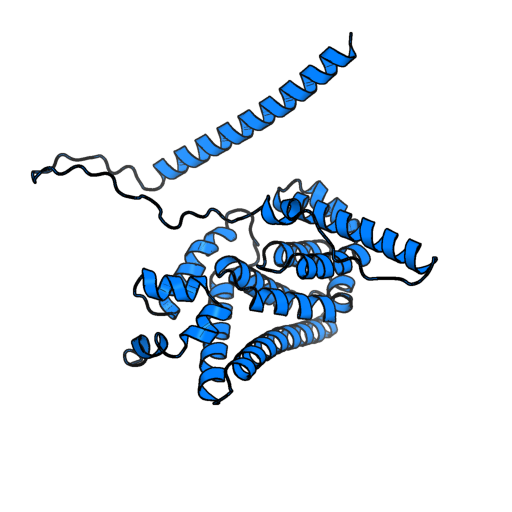 C . ALA A 1 217 ? 9.233 -14.873 -10.304 1.00 86.81 217 ALA A C 1
ATOM 1706 O O . ALA A 1 217 ? 8.493 -15.752 -10.733 1.00 86.81 217 ALA A O 1
ATOM 1707 N N . GLU A 1 218 ? 10.164 -14.275 -11.058 1.00 84.81 218 GLU A N 1
ATOM 1708 C CA . GLU A 1 218 ? 10.453 -14.625 -12.463 1.00 84.81 218 GLU A CA 1
ATOM 1709 C C . GLU A 1 218 ? 10.880 -16.092 -12.602 1.00 84.81 218 GLU A C 1
ATOM 1711 O O . GLU A 1 218 ? 10.285 -16.850 -13.365 1.00 84.81 218 GLU A O 1
ATOM 1716 N N . GLU A 1 219 ? 11.852 -16.527 -11.792 1.00 82.00 219 GLU A N 1
ATOM 1717 C CA . GLU A 1 219 ? 12.363 -17.903 -11.813 1.00 82.00 219 GLU A CA 1
ATOM 1718 C C . GLU A 1 219 ? 11.282 -18.961 -11.531 1.00 82.00 219 GLU A C 1
ATOM 1720 O O . GLU A 1 219 ? 11.438 -20.121 -11.923 1.00 82.00 219 GLU A O 1
ATOM 1725 N N . ASP A 1 220 ? 10.222 -18.604 -10.800 1.00 73.50 220 ASP A N 1
ATOM 1726 C CA . ASP A 1 220 ? 9.116 -19.512 -10.490 1.00 73.50 220 ASP A CA 1
ATOM 1727 C C . ASP A 1 220 ? 8.070 -19.548 -11.608 1.00 73.50 220 ASP A C 1
ATOM 1729 O O . ASP A 1 220 ? 7.567 -20.628 -11.914 1.00 73.50 220 ASP A O 1
ATOM 1733 N N . ASP A 1 221 ? 7.791 -18.414 -12.258 1.00 69.31 221 ASP A N 1
ATOM 1734 C CA . ASP A 1 221 ? 6.879 -18.353 -13.410 1.00 69.31 221 ASP A CA 1
ATOM 1735 C C . ASP A 1 221 ? 7.432 -19.202 -14.569 1.00 69.31 221 ASP A C 1
ATOM 1737 O O . ASP A 1 221 ? 6.745 -20.089 -15.080 1.00 69.31 221 ASP A O 1
ATOM 1741 N N . ASP A 1 222 ? 8.736 -19.085 -14.849 1.00 64.12 222 ASP A N 1
ATOM 1742 C CA . ASP A 1 222 ? 9.449 -19.919 -15.829 1.00 64.12 222 ASP A CA 1
ATOM 1743 C C . ASP A 1 222 ? 9.382 -21.424 -15.490 1.00 64.12 222 ASP A C 1
ATOM 1745 O O . ASP A 1 222 ? 9.315 -22.302 -16.366 1.00 64.12 222 ASP A O 1
ATOM 1749 N N . ARG A 1 223 ? 9.401 -21.768 -14.194 1.00 60.09 223 ARG A N 1
ATOM 1750 C CA . ARG A 1 223 ? 9.261 -23.156 -13.718 1.00 60.09 223 ARG A CA 1
ATOM 1751 C C . ARG A 1 223 ? 7.827 -23.655 -13.826 1.00 60.09 223 ARG A C 1
ATOM 1753 O O . ARG A 1 223 ? 7.633 -24.840 -14.095 1.00 60.09 223 ARG A O 1
ATOM 1760 N N . PHE A 1 224 ? 6.839 -22.793 -13.617 1.00 57.34 224 PHE A N 1
ATOM 1761 C CA . PHE A 1 224 ? 5.432 -23.153 -13.729 1.00 57.34 224 PHE A CA 1
ATOM 1762 C C . PHE A 1 224 ? 5.049 -23.391 -15.194 1.00 57.34 224 PHE A C 1
ATOM 1764 O O . PHE A 1 224 ? 4.518 -24.457 -15.505 1.00 57.34 224 PHE A O 1
ATOM 1771 N N . ASP A 1 225 ? 5.451 -22.503 -16.105 1.00 56.47 225 ASP A N 1
ATOM 1772 C CA . ASP A 1 225 ? 5.204 -22.636 -17.548 1.00 56.47 225 ASP A CA 1
ATOM 1773 C C . ASP A 1 225 ? 5.902 -23.868 -18.155 1.00 56.47 225 ASP A C 1
ATOM 1775 O O . ASP A 1 225 ? 5.354 -24.588 -19.004 1.00 56.47 225 ASP A O 1
ATOM 1779 N N . SER A 1 226 ? 7.103 -24.196 -17.667 1.00 53.84 226 SER A N 1
ATOM 1780 C CA . SER A 1 226 ? 7.831 -25.397 -18.097 1.00 53.84 226 SER A CA 1
ATOM 1781 C C . SER A 1 226 ? 7.274 -26.708 -17.514 1.00 53.84 226 SER A C 1
ATOM 1783 O O . SER A 1 226 ? 7.435 -27.771 -18.132 1.00 53.84 226 SER A O 1
ATOM 1785 N N . LEU A 1 227 ? 6.580 -26.661 -16.369 1.00 48.03 227 LEU A N 1
ATOM 1786 C CA . LEU A 1 227 ? 5.932 -27.815 -15.731 1.00 48.03 227 LEU A CA 1
ATOM 1787 C C . LEU A 1 227 ? 4.480 -28.029 -16.177 1.00 48.03 227 LEU A C 1
ATOM 1789 O O . LEU A 1 227 ? 4.060 -29.185 -16.256 1.00 48.03 227 LEU A O 1
ATOM 1793 N N . ASP A 1 228 ? 3.738 -26.985 -16.555 1.00 46.09 228 ASP A N 1
ATOM 1794 C CA . ASP A 1 228 ? 2.384 -27.128 -17.121 1.00 46.09 228 ASP A CA 1
ATOM 1795 C C . ASP A 1 228 ? 2.412 -27.805 -18.505 1.00 46.09 228 ASP A C 1
ATOM 1797 O O . ASP A 1 228 ? 1.492 -28.523 -18.901 1.00 46.09 228 ASP A O 1
ATOM 1801 N N . SER A 1 229 ? 3.560 -27.739 -19.185 1.00 47.09 229 SER A N 1
ATOM 1802 C CA . SER A 1 229 ? 3.858 -28.555 -20.367 1.00 47.09 229 SER A CA 1
ATOM 1803 C C . SER A 1 229 ? 4.058 -30.054 -20.052 1.00 47.09 229 SER A C 1
ATOM 1805 O O . SER A 1 229 ? 4.155 -30.880 -20.966 1.00 47.09 229 SER A O 1
ATOM 1807 N N . ARG A 1 230 ? 4.154 -30.451 -18.772 1.00 41.47 230 ARG A N 1
ATOM 1808 C CA . ARG A 1 230 ? 4.487 -31.817 -18.328 1.00 41.47 230 ARG A CA 1
ATOM 1809 C C . ARG A 1 230 ? 3.740 -32.238 -17.048 1.00 41.47 230 ARG A C 1
ATOM 1811 O O . ARG A 1 230 ? 4.355 -32.490 -16.020 1.00 41.47 230 ARG A O 1
ATOM 1818 N N . ARG A 1 231 ? 2.444 -32.537 -17.203 1.00 40.69 231 ARG A N 1
ATOM 1819 C CA . ARG A 1 231 ? 1.573 -33.328 -16.295 1.00 40.69 231 ARG A CA 1
ATOM 1820 C C . ARG A 1 231 ? 1.085 -32.630 -15.021 1.00 40.69 231 ARG A C 1
ATOM 1822 O O . ARG A 1 231 ? 1.845 -32.298 -14.122 1.00 40.69 231 ARG A O 1
ATOM 1829 N N . GLY A 1 232 ? -0.242 -32.634 -14.879 1.00 44.59 232 GLY A N 1
ATOM 1830 C CA . GLY A 1 232 ? -0.941 -32.263 -13.657 1.00 44.59 232 GLY A CA 1
ATOM 1831 C C . GLY A 1 232 ? -0.510 -33.062 -12.425 1.00 44.59 232 GLY A C 1
ATOM 1832 O O . GLY A 1 232 ? -0.293 -34.275 -12.476 1.00 44.59 232 GLY A O 1
ATOM 1833 N N . GLY A 1 233 ? -0.451 -32.374 -11.286 1.00 39.44 233 GLY A N 1
ATOM 1834 C CA . GLY A 1 233 ? -0.301 -33.026 -9.994 1.00 39.44 233 GLY A CA 1
ATOM 1835 C C . GLY A 1 233 ? 0.265 -32.139 -8.892 1.00 39.44 233 GLY A C 1
ATOM 1836 O O . GLY A 1 233 ? 1.470 -31.973 -8.791 1.00 39.44 233 GLY A O 1
ATOM 1837 N N . ARG A 1 234 ? -0.628 -31.750 -7.972 1.00 37.47 234 ARG A N 1
ATOM 1838 C CA . ARG A 1 234 ? -0.369 -31.351 -6.574 1.00 37.47 234 ARG A CA 1
ATOM 1839 C C . ARG A 1 234 ? 0.427 -30.057 -6.362 1.00 37.47 234 ARG A C 1
ATOM 1841 O O . ARG A 1 234 ? 1.651 -30.061 -6.303 1.00 37.47 234 ARG A O 1
ATOM 1848 N N . SER A 1 235 ? -0.331 -29.003 -6.049 1.00 36.06 235 SER A N 1
ATOM 1849 C CA . SER A 1 235 ? 0.104 -27.803 -5.323 1.00 36.06 235 SER A CA 1
ATOM 1850 C C . SER A 1 235 ? 0.981 -28.191 -4.128 1.00 36.06 235 SER A C 1
ATOM 1852 O O . SER A 1 235 ? 0.480 -28.665 -3.103 1.00 36.06 235 SER A O 1
ATOM 1854 N N . ARG A 1 236 ? 2.300 -28.031 -4.258 1.00 40.91 236 ARG A N 1
ATOM 1855 C CA . ARG A 1 236 ? 3.221 -28.154 -3.128 1.00 40.91 236 ARG A CA 1
ATOM 1856 C C . ARG A 1 236 ? 3.050 -26.910 -2.267 1.00 40.91 236 ARG A C 1
ATOM 1858 O O . ARG A 1 236 ? 3.113 -25.793 -2.758 1.00 40.91 236 ARG A O 1
ATOM 1865 N N . ARG A 1 237 ? 2.762 -27.120 -0.985 1.00 39.06 237 ARG A N 1
ATOM 1866 C CA . ARG A 1 237 ? 2.744 -26.065 0.027 1.00 39.06 237 ARG A CA 1
ATOM 1867 C C . ARG A 1 237 ? 4.175 -25.544 0.151 1.00 39.06 237 ARG A C 1
ATOM 1869 O O . ARG A 1 237 ? 5.056 -26.300 0.544 1.00 39.06 237 ARG A O 1
ATOM 1876 N N . TRP A 1 238 ? 4.377 -24.308 -0.278 1.00 43.50 238 TRP A N 1
ATOM 1877 C CA . TRP A 1 238 ? 5.681 -23.676 -0.421 1.00 43.50 238 TRP A CA 1
ATOM 1878 C C . TRP A 1 238 ? 6.286 -23.318 0.937 1.00 43.50 238 TRP A C 1
ATOM 1880 O O . TRP A 1 238 ? 5.670 -22.606 1.727 1.00 43.50 238 TRP A O 1
ATOM 1890 N N . GLU A 1 239 ? 7.502 -23.795 1.175 1.00 37.34 239 GLU A N 1
ATOM 1891 C CA . GLU A 1 239 ? 8.438 -23.248 2.156 1.00 37.34 239 GLU A CA 1
ATOM 1892 C C . GLU A 1 239 ? 9.308 -22.247 1.384 1.00 37.34 239 GLU A C 1
ATOM 1894 O O . GLU A 1 239 ? 10.369 -22.585 0.866 1.00 37.34 239 GLU A O 1
ATOM 1899 N N . LEU A 1 240 ? 8.798 -21.029 1.175 1.00 43.03 240 LEU A N 1
ATOM 1900 C CA . LEU A 1 240 ? 9.680 -19.924 0.807 1.00 43.03 240 LEU A CA 1
ATOM 1901 C C . LEU A 1 240 ? 10.574 -19.658 2.018 1.00 43.03 240 LEU A C 1
ATOM 1903 O O . LEU A 1 240 ? 10.050 -19.589 3.123 1.00 43.03 240 LEU A O 1
ATOM 1907 N N . ASP A 1 241 ? 11.883 -19.490 1.802 1.00 43.75 241 ASP A N 1
ATOM 1908 C CA . ASP A 1 241 ? 12.798 -18.993 2.833 1.00 43.75 241 ASP A CA 1
ATOM 1909 C C . ASP A 1 241 ? 12.200 -17.734 3.471 1.00 43.75 241 ASP A C 1
ATOM 1911 O O . ASP A 1 241 ? 12.252 -16.648 2.876 1.00 43.75 241 ASP A O 1
ATOM 1915 N N . ASP A 1 242 ? 11.630 -17.888 4.671 1.00 48.88 242 ASP A N 1
ATOM 1916 C CA . ASP A 1 242 ? 11.140 -16.789 5.506 1.00 48.88 242 ASP A CA 1
ATOM 1917 C C . ASP A 1 242 ? 12.239 -15.718 5.635 1.00 48.88 242 ASP A C 1
ATOM 1919 O O . ASP A 1 242 ? 11.954 -14.527 5.669 1.00 48.88 242 ASP A O 1
ATOM 1923 N N . ASP A 1 243 ? 13.511 -16.117 5.535 1.00 49.44 243 ASP A N 1
ATOM 1924 C CA . ASP A 1 243 ? 14.682 -15.250 5.535 1.00 49.44 243 ASP A CA 1
ATOM 1925 C C . ASP A 1 243 ? 14.648 -14.130 4.483 1.00 49.44 243 ASP A C 1
ATOM 1927 O O . ASP A 1 243 ? 15.153 -13.050 4.763 1.00 49.44 243 ASP A O 1
ATOM 1931 N N . LEU A 1 244 ? 14.065 -14.290 3.286 1.00 53.84 244 LEU A N 1
ATOM 1932 C CA . LEU A 1 244 ? 14.057 -13.203 2.284 1.00 53.84 244 LEU A CA 1
ATOM 1933 C C . LEU A 1 244 ? 13.254 -11.981 2.761 1.00 53.84 244 LEU A C 1
ATOM 1935 O O . LEU A 1 244 ? 13.638 -10.840 2.505 1.00 53.84 244 LEU A O 1
ATOM 1939 N N . PHE A 1 245 ? 12.147 -12.238 3.452 1.00 53.31 245 PHE A N 1
ATOM 1940 C CA . PHE A 1 245 ? 11.178 -11.230 3.868 1.00 53.31 245 PHE A CA 1
ATOM 1941 C C . PHE A 1 245 ? 11.210 -10.958 5.384 1.00 53.31 245 PHE A C 1
ATOM 1943 O O . PHE A 1 245 ? 10.684 -9.937 5.815 1.00 53.31 245 PHE A O 1
ATOM 1950 N N . ASP A 1 246 ? 11.834 -11.830 6.187 1.00 48.66 246 ASP A N 1
ATOM 1951 C CA . ASP A 1 246 ? 12.024 -11.669 7.638 1.00 48.66 246 ASP A CA 1
ATOM 1952 C C . ASP A 1 246 ? 13.420 -11.096 7.983 1.00 48.66 246 ASP A C 1
ATOM 1954 O O . ASP A 1 246 ? 13.588 -10.497 9.047 1.00 48.66 246 ASP A O 1
ATOM 1958 N N . SER A 1 247 ? 14.421 -11.175 7.082 1.00 40.59 247 SER A N 1
ATOM 1959 C CA . SER A 1 247 ? 15.786 -10.645 7.333 1.00 40.59 247 SER A CA 1
ATOM 1960 C C . SER A 1 247 ? 16.025 -9.183 6.926 1.00 40.59 247 SER A C 1
ATOM 1962 O O . SER A 1 247 ? 17.069 -8.607 7.250 1.00 40.59 247 SER A O 1
ATOM 1964 N N . GLY A 1 248 ? 15.078 -8.535 6.250 1.00 40.44 248 GLY A N 1
ATOM 1965 C CA . GLY A 1 248 ? 15.265 -7.188 5.718 1.00 40.44 248 GLY A CA 1
ATOM 1966 C C . GLY A 1 248 ? 14.065 -6.304 5.996 1.00 40.44 248 GLY A C 1
ATOM 1967 O O . GLY A 1 248 ? 13.067 -6.422 5.307 1.00 40.44 248 GLY A O 1
ATOM 1968 N N . PHE A 1 249 ? 14.214 -5.368 6.940 1.00 41.03 249 PHE A N 1
ATOM 1969 C CA . PHE A 1 249 ? 13.241 -4.315 7.267 1.00 41.03 249 PHE A CA 1
ATOM 1970 C C . PHE A 1 249 ? 12.136 -4.690 8.277 1.00 41.03 249 PHE A C 1
ATOM 1972 O O . PHE A 1 249 ? 10.944 -4.588 8.018 1.00 41.03 249 PHE A O 1
ATOM 1979 N N . ARG A 1 250 ? 12.530 -4.970 9.527 1.00 41.12 250 ARG A N 1
ATOM 1980 C CA . ARG A 1 250 ? 11.735 -4.456 10.656 1.00 41.12 250 ARG A CA 1
ATOM 1981 C C . ARG A 1 250 ? 12.201 -3.015 10.888 1.00 41.12 250 ARG A C 1
ATOM 1983 O O . ARG A 1 250 ? 13.337 -2.864 11.348 1.00 41.12 250 ARG A O 1
ATOM 1990 N N . PRO A 1 251 ? 11.419 -1.963 10.572 1.00 38.00 251 PRO A N 1
ATOM 1991 C CA . PRO A 1 251 ? 11.771 -0.613 11.006 1.00 38.00 251 PRO A CA 1
ATOM 1992 C C . PRO A 1 251 ? 12.033 -0.668 12.515 1.00 38.00 251 PRO A C 1
ATOM 1994 O O . PRO A 1 251 ? 11.262 -1.294 13.248 1.00 38.00 251 PRO A O 1
ATOM 1997 N N . ARG A 1 252 ? 13.196 -0.146 12.939 1.00 36.50 252 ARG A N 1
ATOM 1998 C CA . ARG A 1 252 ? 13.767 -0.267 14.294 1.00 36.50 252 ARG A CA 1
ATOM 1999 C C . ARG A 1 252 ? 12.669 -0.359 15.362 1.00 36.50 252 ARG A C 1
ATOM 2001 O O . ARG A 1 252 ? 11.995 0.618 15.680 1.00 36.50 252 ARG A O 1
ATOM 2008 N N . ARG A 1 253 ? 12.521 -1.558 15.936 1.00 42.50 253 ARG A N 1
ATOM 2009 C CA . ARG A 1 253 ? 11.780 -1.810 17.176 1.00 42.50 253 ARG A CA 1
ATOM 2010 C C . ARG A 1 253 ? 12.505 -1.115 18.329 1.00 42.50 253 ARG A C 1
ATOM 2012 O O . ARG A 1 253 ? 13.242 -1.765 19.055 1.00 42.50 253 ARG A O 1
ATOM 2019 N N . ASP A 1 254 ? 12.265 0.175 18.515 1.00 34.47 254 ASP A N 1
ATOM 2020 C CA . ASP A 1 254 ? 12.598 0.883 19.755 1.00 34.47 254 ASP A CA 1
ATOM 2021 C C . ASP A 1 254 ? 11.325 1.454 20.387 1.00 34.47 254 ASP A C 1
ATOM 2023 O O . ASP A 1 254 ? 11.165 2.645 20.627 1.00 34.47 254 ASP A O 1
ATOM 2027 N N . MET A 1 255 ? 10.396 0.551 20.699 1.00 36.34 255 MET A N 1
ATOM 2028 C CA . MET A 1 255 ? 9.391 0.787 21.731 1.00 36.34 255 MET A CA 1
ATOM 2029 C C . MET A 1 255 ? 9.861 0.078 23.003 1.00 36.34 255 MET A C 1
ATOM 2031 O O . MET A 1 255 ? 9.580 -1.094 23.235 1.00 36.34 255 MET A O 1
ATOM 2035 N N . GLY A 1 256 ? 10.659 0.812 23.782 1.00 41.75 256 GLY A N 1
ATOM 2036 C CA . GLY A 1 256 ? 10.802 0.695 25.234 1.00 41.75 256 GLY A CA 1
ATOM 2037 C C . GLY A 1 256 ? 10.912 -0.707 25.841 1.00 41.75 256 GLY A C 1
ATOM 2038 O O . GLY A 1 256 ? 9.954 -1.214 26.415 1.00 41.75 256 GLY A O 1
ATOM 2039 N N . ARG A 1 257 ? 12.127 -1.260 25.892 1.00 34.22 257 ARG A N 1
ATOM 2040 C CA . ARG A 1 257 ? 12.521 -2.184 26.968 1.00 34.22 257 ARG A CA 1
ATOM 2041 C C . ARG A 1 257 ? 13.811 -1.705 27.622 1.00 34.22 257 ARG A C 1
ATOM 2043 O O . ARG A 1 257 ? 14.909 -2.056 27.211 1.00 34.22 257 ARG A O 1
ATOM 2050 N N . ARG A 1 258 ? 13.668 -0.916 28.685 1.00 34.16 258 ARG A N 1
ATOM 2051 C CA . ARG A 1 258 ? 14.638 -0.923 29.784 1.00 34.16 258 ARG A CA 1
ATOM 2052 C C . ARG A 1 258 ? 13.926 -1.474 31.001 1.00 34.16 258 ARG A C 1
ATOM 2054 O O . ARG A 1 258 ? 13.255 -0.742 31.723 1.00 34.16 258 ARG A O 1
ATOM 2061 N N . ASP A 1 259 ? 14.054 -2.783 31.166 1.00 32.88 259 ASP A N 1
ATOM 2062 C CA . ASP A 1 259 ? 13.816 -3.409 32.450 1.00 32.88 259 ASP A CA 1
ATOM 2063 C C . ASP A 1 259 ? 14.818 -2.863 33.469 1.00 32.88 259 ASP A C 1
ATOM 2065 O O . ASP A 1 259 ? 16.006 -2.689 33.196 1.00 32.88 259 ASP A O 1
ATOM 2069 N N . ARG A 1 260 ? 14.238 -2.543 34.622 1.00 32.28 260 ARG A N 1
ATOM 2070 C CA . ARG A 1 260 ? 14.800 -2.528 35.969 1.00 32.28 260 ARG A CA 1
ATOM 2071 C C . ARG A 1 260 ? 16.266 -2.951 36.075 1.00 32.28 260 ARG A C 1
ATOM 2073 O O . ARG A 1 260 ? 16.571 -4.129 35.959 1.00 32.28 260 ARG A O 1
ATOM 2080 N N . ASP A 1 261 ? 17.077 -2.020 36.566 1.00 31.31 261 ASP A N 1
ATOM 2081 C CA . ASP A 1 261 ? 17.924 -2.341 37.706 1.00 31.31 261 ASP A CA 1
ATOM 2082 C C . ASP A 1 261 ? 17.888 -1.229 38.755 1.00 31.31 261 ASP A C 1
ATOM 2084 O O . ASP A 1 261 ? 17.915 -0.031 38.468 1.00 31.31 261 ASP A O 1
ATOM 2088 N N . ARG A 1 262 ? 17.733 -1.688 39.997 1.00 31.17 262 ARG A N 1
ATOM 2089 C CA . ARG A 1 262 ? 17.708 -0.925 41.243 1.00 31.17 262 ARG A CA 1
ATOM 2090 C C . ARG A 1 262 ? 18.991 -0.116 41.407 1.00 31.17 262 ARG A C 1
ATOM 2092 O O . ARG A 1 262 ? 20.051 -0.720 41.449 1.00 31.17 262 ARG A O 1
ATOM 2099 N N . LEU A 1 263 ? 18.863 1.161 41.761 1.00 31.25 263 LEU A N 1
ATOM 2100 C CA . LEU A 1 263 ? 19.583 1.726 42.907 1.00 31.25 263 LEU A CA 1
ATOM 2101 C C . LEU A 1 263 ? 18.683 2.758 43.602 1.00 31.25 263 LEU A C 1
ATOM 2103 O O . LEU A 1 263 ? 18.355 3.805 43.053 1.00 31.25 263 LEU A O 1
ATOM 2107 N N . MET A 1 264 ? 18.270 2.403 44.818 1.00 38.03 264 MET A N 1
ATOM 2108 C CA . MET A 1 264 ? 17.845 3.343 45.852 1.00 38.03 264 MET A CA 1
ATOM 2109 C C . MET A 1 264 ? 19.012 4.286 46.164 1.00 38.03 264 MET A C 1
ATOM 2111 O O . MET A 1 264 ? 20.112 3.785 46.383 1.00 38.03 264 MET A O 1
ATOM 2115 N N . LEU A 1 265 ? 18.762 5.597 46.236 1.00 31.92 265 LEU A N 1
ATOM 2116 C CA . LEU A 1 265 ? 19.327 6.518 47.232 1.00 31.92 265 LEU A CA 1
ATOM 2117 C C . LEU A 1 265 ? 18.636 7.893 47.134 1.00 31.92 265 LEU A C 1
ATOM 2119 O O . LEU A 1 265 ? 18.253 8.354 46.065 1.00 31.92 265 LEU A O 1
ATOM 2123 N N . GLU A 1 266 ? 18.450 8.457 48.318 1.00 30.23 266 GLU A N 1
ATOM 2124 C CA . GLU A 1 266 ? 17.721 9.646 48.771 1.00 30.23 266 GLU A CA 1
ATOM 2125 C C . GLU A 1 266 ? 18.086 11.030 48.150 1.00 30.23 266 GLU A C 1
ATOM 2127 O O . GLU A 1 266 ? 18.950 11.111 47.276 1.00 30.23 266 GLU A O 1
ATOM 2132 N N . PRO A 1 267 ? 17.387 12.130 48.543 1.00 44.22 267 PRO A N 1
ATOM 2133 C CA . PRO A 1 267 ? 17.229 13.356 47.760 1.00 44.22 267 PRO A CA 1
ATOM 2134 C C . PRO A 1 267 ? 18.287 14.429 48.068 1.00 44.22 267 PRO A C 1
ATOM 2136 O O . PRO A 1 267 ? 18.720 14.588 49.206 1.00 44.22 267 PRO A O 1
ATOM 2139 N N . GLY A 1 268 ? 18.646 15.250 47.074 1.00 27.17 268 GLY A N 1
ATOM 2140 C CA . GLY A 1 268 ? 19.477 16.435 47.312 1.00 27.17 268 GLY A CA 1
ATOM 2141 C C . GLY A 1 268 ? 20.010 17.129 46.054 1.00 27.17 268 GLY A C 1
ATOM 2142 O O . GLY A 1 268 ? 20.729 16.535 45.264 1.00 27.17 268 GLY A O 1
ATOM 2143 N N . ASN A 1 269 ? 19.639 18.403 45.908 1.00 32.16 269 ASN A N 1
ATOM 2144 C CA . ASN A 1 269 ? 20.303 19.528 45.233 1.00 32.16 269 ASN A CA 1
ATOM 2145 C C . ASN A 1 269 ? 21.180 19.339 43.970 1.00 32.16 269 ASN A C 1
ATOM 2147 O O . ASN A 1 269 ? 22.299 18.841 43.994 1.00 32.16 269 ASN A O 1
ATOM 2151 N N . GLN A 1 270 ? 20.664 19.952 42.896 1.00 46.97 270 GLN A N 1
ATOM 2152 C CA . GLN A 1 270 ? 21.321 20.779 41.870 1.00 46.97 270 GLN A CA 1
ATOM 2153 C C . GLN A 1 270 ? 22.861 20.853 41.864 1.00 46.97 270 GLN A C 1
ATOM 2155 O O . GLN A 1 270 ? 23.445 21.551 42.686 1.00 46.97 270 GLN A O 1
ATOM 2160 N N . ILE A 1 271 ? 23.479 20.327 40.796 1.00 31.42 271 ILE A N 1
ATOM 2161 C CA . ILE A 1 271 ? 24.653 20.930 40.139 1.00 31.42 271 ILE A CA 1
ATOM 2162 C C . ILE A 1 271 ? 24.458 20.782 38.623 1.00 31.42 271 ILE A C 1
ATOM 2164 O O . ILE A 1 271 ? 24.147 19.699 38.122 1.00 31.42 271 ILE A O 1
ATOM 2168 N N . GLY A 1 272 ? 24.563 21.903 37.906 1.00 39.50 272 GLY A N 1
ATOM 2169 C CA . GLY A 1 272 ? 24.233 22.034 36.490 1.00 39.50 272 GLY A CA 1
ATOM 2170 C C . GLY A 1 272 ? 24.980 21.051 35.590 1.00 39.50 272 GLY A C 1
ATOM 2171 O O . GLY A 1 272 ? 26.207 20.996 35.581 1.00 39.50 272 GLY A O 1
ATOM 2172 N N . ARG A 1 273 ? 24.220 20.314 34.777 1.00 32.38 273 ARG A N 1
ATOM 2173 C CA . ARG A 1 273 ? 24.745 19.668 33.572 1.00 32.38 273 ARG A CA 1
ATOM 2174 C C . ARG A 1 273 ? 24.538 20.612 32.390 1.00 32.38 273 ARG A C 1
ATOM 2176 O O . ARG A 1 273 ? 23.439 21.163 32.266 1.00 32.38 273 ARG A O 1
ATOM 2183 N N . PRO A 1 274 ? 25.539 20.803 31.516 1.00 36.78 274 PRO A N 1
ATOM 2184 C CA . PRO A 1 274 ? 25.339 21.564 30.294 1.00 36.78 274 PRO A CA 1
ATOM 2185 C C . PRO A 1 274 ? 24.231 20.882 29.486 1.00 36.78 274 PRO A C 1
ATOM 2187 O O . PRO A 1 274 ? 24.267 19.674 29.242 1.00 36.78 274 PRO A O 1
ATOM 2190 N N . ARG A 1 275 ? 23.204 21.648 29.111 1.00 39.53 275 ARG A N 1
ATOM 2191 C CA . ARG A 1 275 ? 22.215 21.215 28.125 1.00 39.53 275 ARG A CA 1
ATOM 2192 C C . ARG A 1 275 ? 22.935 21.111 26.780 1.00 39.53 275 ARG A C 1
ATOM 2194 O O . ARG A 1 275 ? 22.985 22.089 26.044 1.00 39.53 275 ARG A O 1
ATOM 2201 N N . SER A 1 276 ? 23.497 19.947 26.460 1.00 42.53 276 SER A N 1
ATOM 2202 C CA . SER A 1 276 ? 23.843 19.631 25.073 1.00 42.53 276 SER A CA 1
ATOM 2203 C C . SER A 1 276 ? 22.554 19.689 24.261 1.00 42.53 276 SER A C 1
ATOM 2205 O O . SER A 1 276 ? 21.563 19.035 24.605 1.00 42.53 276 SER A O 1
ATOM 2207 N N . ALA A 1 277 ? 22.545 20.530 23.229 1.00 41.94 277 ALA A N 1
ATOM 2208 C CA . ALA A 1 277 ? 21.389 20.714 22.371 1.00 41.94 277 ALA A CA 1
ATOM 2209 C C . ALA A 1 277 ? 20.951 19.349 21.793 1.00 41.94 277 ALA A C 1
ATOM 2211 O O . ALA A 1 277 ? 21.811 18.546 21.417 1.00 41.94 277 ALA A O 1
ATOM 2212 N N . PRO A 1 278 ? 19.640 19.072 21.661 1.00 49.88 278 PRO A N 1
ATOM 2213 C CA . PRO A 1 278 ? 19.116 17.800 21.143 1.00 49.88 278 PRO A CA 1
ATOM 2214 C C . PRO A 1 278 ? 19.672 17.361 19.771 1.00 49.88 278 PRO A C 1
ATOM 2216 O O . PRO A 1 278 ? 19.519 16.202 19.390 1.00 49.88 278 PRO A O 1
ATOM 2219 N N . GLY A 1 279 ? 20.339 18.256 19.032 1.00 46.03 279 GLY A N 1
ATOM 2220 C CA . GLY A 1 279 ? 20.998 17.969 17.754 1.00 46.03 279 GLY A CA 1
ATOM 2221 C C . GLY A 1 279 ? 22.413 17.378 17.850 1.00 46.03 279 GLY A C 1
ATOM 2222 O O . GLY A 1 279 ? 22.859 16.728 16.908 1.00 46.03 279 GLY A O 1
ATOM 2223 N N . GLU A 1 280 ? 23.124 17.543 18.966 1.00 44.09 280 GLU A N 1
ATOM 2224 C CA . GLU A 1 280 ? 24.545 17.167 19.065 1.00 44.09 280 GLU A CA 1
ATOM 2225 C C . GLU A 1 280 ? 24.721 15.655 19.259 1.00 44.09 280 GLU A C 1
ATOM 2227 O O . GLU A 1 280 ? 25.515 15.008 18.579 1.00 44.09 280 GLU A O 1
ATOM 2232 N N . LYS A 1 281 ? 23.849 15.050 20.074 1.00 51.34 281 LYS A N 1
ATOM 2233 C CA . LYS A 1 281 ? 23.765 13.592 20.223 1.00 51.34 281 LYS A CA 1
ATOM 2234 C C . LYS A 1 281 ? 23.353 12.908 18.912 1.00 51.34 281 LYS A C 1
ATOM 2236 O O . LYS A 1 281 ? 23.845 11.829 18.606 1.00 51.34 281 LYS A O 1
ATOM 2241 N N . ARG A 1 282 ?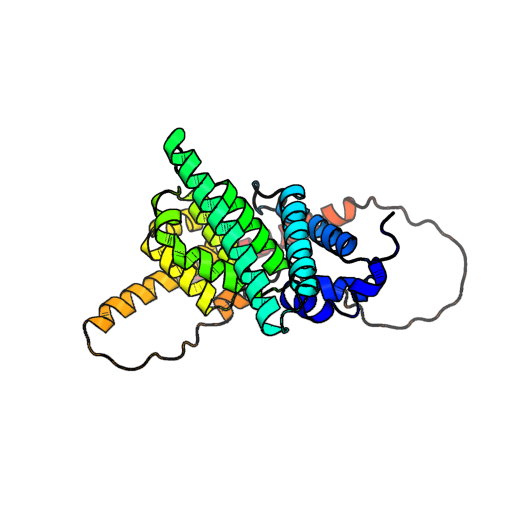 22.501 13.560 18.108 1.00 54.84 282 ARG A N 1
ATOM 2242 C CA . ARG A 1 282 ? 22.083 13.072 16.781 1.00 54.84 282 ARG A CA 1
ATOM 2243 C C . ARG A 1 282 ? 23.221 13.153 15.760 1.00 54.84 282 ARG A C 1
ATOM 2245 O O . ARG A 1 282 ? 23.370 12.239 14.959 1.00 54.84 282 ARG A O 1
ATOM 2252 N N . ARG A 1 283 ? 24.061 14.194 15.814 1.00 56.75 283 ARG A N 1
ATOM 2253 C CA . ARG A 1 283 ? 25.276 14.289 14.984 1.00 56.75 283 ARG A CA 1
ATOM 2254 C C . ARG A 1 283 ? 26.286 13.190 15.307 1.00 56.75 283 ARG A C 1
ATOM 2256 O O . ARG A 1 283 ? 26.815 12.589 14.381 1.00 56.75 283 ARG A O 1
ATOM 2263 N N . ILE A 1 284 ? 26.492 12.891 16.588 1.00 64.19 284 ILE A N 1
ATOM 2264 C CA . ILE A 1 284 ? 27.412 11.828 17.021 1.00 64.19 284 ILE A CA 1
ATOM 2265 C C . ILE A 1 284 ? 26.907 10.446 16.583 1.00 64.19 284 ILE A C 1
ATOM 2267 O O . ILE A 1 284 ? 27.699 9.645 16.102 1.00 64.19 284 ILE A O 1
ATOM 2271 N N . VAL A 1 285 ? 25.597 10.181 16.670 1.00 63.16 285 VAL A N 1
ATOM 2272 C CA . VAL A 1 285 ? 25.010 8.918 16.178 1.00 63.16 285 VAL A CA 1
ATOM 2273 C C . VAL A 1 285 ? 25.193 8.770 14.665 1.00 63.16 285 VAL A C 1
ATOM 2275 O O . VAL A 1 285 ? 25.671 7.734 14.225 1.00 63.16 285 VAL A O 1
ATOM 2278 N N . ARG A 1 286 ? 24.936 9.821 13.874 1.00 67.94 286 ARG A N 1
ATOM 2279 C CA . ARG A 1 286 ? 25.175 9.789 12.416 1.00 67.94 286 ARG A CA 1
ATOM 2280 C C . ARG A 1 286 ? 26.649 9.604 12.064 1.00 67.94 286 ARG A C 1
ATOM 2282 O O . ARG A 1 286 ? 26.971 8.974 11.066 1.00 67.94 286 ARG A O 1
ATOM 2289 N N . GLN A 1 287 ? 27.548 10.190 12.851 1.00 65.88 287 GLN A N 1
ATOM 2290 C CA . GLN A 1 287 ? 28.983 10.023 12.646 1.00 65.88 287 GLN A CA 1
ATOM 2291 C C . GLN A 1 287 ? 29.431 8.599 12.998 1.00 65.88 287 GLN A C 1
ATOM 2293 O O . GLN A 1 287 ? 30.294 8.063 12.315 1.00 65.88 287 GLN A O 1
ATOM 2298 N N . ALA A 1 288 ? 28.816 7.972 14.003 1.00 67.56 288 ALA A N 1
ATOM 2299 C CA . ALA A 1 288 ? 29.054 6.573 14.339 1.00 67.56 288 ALA A CA 1
ATOM 2300 C C . ALA A 1 288 ? 28.501 5.616 13.271 1.00 67.56 288 ALA A C 1
ATOM 2302 O O . ALA A 1 288 ? 29.211 4.700 12.879 1.00 67.56 288 ALA A O 1
ATOM 2303 N N . GLU A 1 289 ? 27.293 5.858 12.753 1.00 66.31 289 GLU A N 1
ATOM 2304 C CA . GLU A 1 289 ? 26.693 5.039 11.685 1.00 66.31 289 GLU A CA 1
ATOM 2305 C C . GLU A 1 289 ? 27.547 5.090 10.403 1.00 66.31 289 GLU A C 1
ATOM 2307 O O . GLU A 1 289 ? 27.932 4.047 9.894 1.00 66.31 289 GLU A O 1
ATOM 2312 N N . ARG A 1 290 ? 28.017 6.275 9.984 1.00 76.62 290 ARG A N 1
ATOM 2313 C CA . 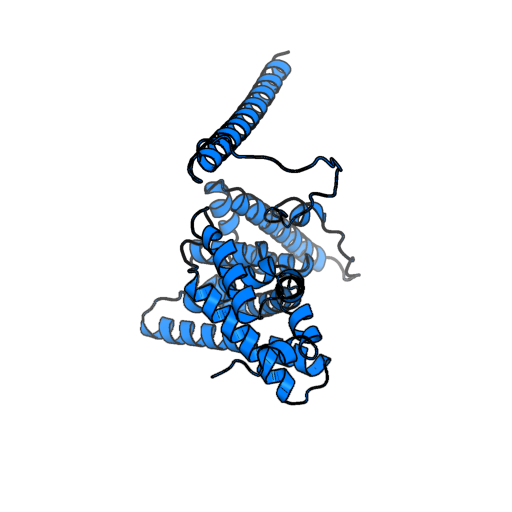ARG A 1 290 ? 28.937 6.403 8.832 1.00 76.62 290 ARG A CA 1
ATOM 2314 C C . ARG A 1 290 ? 30.273 5.683 9.013 1.00 76.62 290 ARG A C 1
ATOM 2316 O O . ARG A 1 290 ? 30.871 5.251 8.035 1.00 76.62 290 ARG A O 1
ATOM 2323 N N . LEU A 1 291 ? 30.784 5.618 10.242 1.00 76.56 291 LEU A N 1
ATOM 2324 C CA . LEU A 1 291 ? 32.034 4.912 10.534 1.00 76.56 291 LEU A CA 1
ATOM 2325 C C . LEU A 1 291 ? 31.843 3.394 10.536 1.00 76.56 291 LEU A C 1
ATOM 2327 O O . LEU A 1 291 ? 32.782 2.682 10.197 1.00 76.56 291 LEU A O 1
ATOM 2331 N N . ILE A 1 292 ? 30.654 2.913 10.909 1.00 81.62 292 ILE A N 1
ATOM 2332 C CA . ILE A 1 292 ? 30.299 1.493 10.827 1.00 81.62 292 ILE A CA 1
ATOM 2333 C C . ILE A 1 292 ? 30.174 1.085 9.358 1.00 81.62 292 ILE A C 1
ATOM 2335 O O . ILE A 1 292 ? 30.843 0.139 8.958 1.00 81.62 292 ILE A O 1
ATOM 2339 N N . ASP A 1 293 ? 29.447 1.857 8.548 1.00 77.62 293 ASP A N 1
ATOM 2340 C CA . ASP A 1 293 ? 29.294 1.585 7.111 1.00 77.62 293 ASP A CA 1
ATOM 2341 C C . ASP A 1 293 ? 30.661 1.566 6.400 1.00 77.62 293 ASP A C 1
ATOM 2343 O O . ASP A 1 293 ? 30.996 0.621 5.690 1.00 77.62 293 ASP A O 1
ATOM 2347 N N . ALA A 1 294 ? 31.523 2.551 6.682 1.00 82.44 294 ALA A N 1
ATOM 2348 C CA . ALA A 1 294 ? 32.875 2.585 6.126 1.00 82.44 294 ALA A CA 1
ATOM 2349 C C . ALA A 1 294 ? 33.749 1.404 6.592 1.00 82.44 294 ALA A C 1
ATOM 2351 O O . ALA A 1 294 ? 34.624 0.951 5.854 1.00 82.44 294 ALA A O 1
ATOM 2352 N N . ALA A 1 295 ? 33.552 0.907 7.817 1.00 79.56 295 ALA A N 1
ATOM 2353 C CA . ALA A 1 295 ? 34.276 -0.257 8.319 1.00 79.56 295 ALA A CA 1
ATOM 2354 C C . ALA A 1 295 ? 33.819 -1.553 7.637 1.00 79.56 295 ALA A C 1
ATOM 2356 O O . ALA A 1 295 ? 34.657 -2.403 7.336 1.00 79.56 295 ALA A O 1
ATOM 2357 N N . GLU A 1 296 ? 32.523 -1.683 7.355 1.00 80.44 296 GLU A N 1
ATOM 2358 C CA . GLU A 1 296 ? 31.964 -2.808 6.604 1.00 80.44 296 GLU A CA 1
ATOM 2359 C C . GLU A 1 296 ? 32.443 -2.794 5.143 1.00 80.44 296 GLU A C 1
ATOM 2361 O O . GLU A 1 296 ? 32.889 -3.828 4.642 1.00 80.44 296 GLU A O 1
ATOM 2366 N N . ASP A 1 297 ? 32.489 -1.624 4.498 1.00 79.06 297 ASP A N 1
ATOM 2367 C CA . ASP A 1 297 ? 33.045 -1.464 3.146 1.00 79.06 297 ASP A CA 1
ATOM 2368 C C . ASP A 1 297 ? 34.529 -1.855 3.084 1.00 79.06 297 ASP A C 1
ATOM 2370 O O . ASP A 1 297 ? 34.946 -2.634 2.219 1.00 79.06 297 ASP A O 1
ATOM 2374 N N . MET A 1 298 ? 35.330 -1.387 4.051 1.00 81.19 298 MET A N 1
ATOM 2375 C CA . MET A 1 298 ? 36.743 -1.768 4.159 1.00 81.19 298 MET A CA 1
ATOM 2376 C C . MET A 1 298 ? 36.919 -3.271 4.403 1.00 81.19 298 MET A C 1
ATOM 2378 O O . MET A 1 298 ? 37.881 -3.867 3.915 1.00 81.19 298 MET A O 1
ATOM 2382 N N . GLN A 1 299 ? 36.006 -3.905 5.141 1.00 83.06 299 GLN A N 1
ATOM 2383 C CA . GLN A 1 299 ? 36.042 -5.344 5.382 1.00 83.06 299 GLN A CA 1
ATOM 2384 C C . GLN A 1 299 ? 35.723 -6.134 4.104 1.00 83.06 299 GLN A C 1
ATOM 2386 O O . GLN A 1 299 ? 36.426 -7.095 3.785 1.00 83.06 299 GLN A O 1
ATOM 2391 N N . VAL A 1 300 ? 34.735 -5.687 3.323 1.00 87.44 300 VAL A N 1
ATOM 2392 C CA . VAL A 1 300 ? 34.404 -6.273 2.016 1.00 87.44 300 VAL A CA 1
ATOM 2393 C C . VAL A 1 300 ? 35.567 -6.125 1.029 1.00 87.44 300 VAL A C 1
ATOM 2395 O O . VAL A 1 300 ? 35.886 -7.077 0.311 1.00 87.44 300 VAL A O 1
ATOM 2398 N N . GLU A 1 301 ? 36.237 -4.972 0.985 1.00 80.62 301 GLU A N 1
ATOM 2399 C CA . GLU A 1 301 ? 37.432 -4.785 0.150 1.00 80.62 301 GLU A CA 1
ATOM 2400 C C . GLU A 1 301 ? 38.620 -5.635 0.612 1.00 80.62 301 GLU A C 1
ATOM 2402 O O . GLU A 1 301 ? 39.295 -6.248 -0.220 1.00 80.62 301 GLU A O 1
ATOM 2407 N N . ALA A 1 302 ? 38.857 -5.741 1.921 1.00 81.62 302 ALA A N 1
ATOM 2408 C CA . ALA A 1 302 ? 39.913 -6.591 2.465 1.00 81.62 302 ALA A CA 1
ATOM 2409 C C . ALA A 1 302 ? 39.698 -8.071 2.105 1.00 81.62 302 ALA A C 1
ATOM 2411 O O . ALA A 1 302 ? 40.653 -8.772 1.756 1.00 81.62 302 ALA A O 1
ATOM 2412 N N . ASP A 1 303 ? 38.451 -8.542 2.125 1.00 81.75 303 ASP A N 1
ATOM 2413 C CA . ASP A 1 303 ? 38.107 -9.906 1.723 1.00 81.75 303 ASP A CA 1
ATOM 2414 C C . ASP A 1 303 ? 38.237 -10.123 0.209 1.00 81.75 303 ASP A C 1
ATOM 2416 O O . ASP A 1 303 ? 38.660 -11.200 -0.219 1.00 81.75 303 ASP A O 1
ATOM 2420 N N . LYS A 1 304 ? 37.961 -9.104 -0.618 1.00 81.69 304 LYS A N 1
ATOM 2421 C CA . LYS A 1 304 ? 38.249 -9.148 -2.064 1.00 81.69 304 LYS A CA 1
ATOM 2422 C C . LYS A 1 304 ? 39.752 -9.259 -2.329 1.00 81.69 304 LYS A C 1
ATOM 2424 O O . LYS A 1 304 ? 40.165 -10.128 -3.093 1.00 81.69 304 LYS A O 1
ATOM 2429 N N . LEU A 1 305 ? 40.574 -8.449 -1.660 1.00 80.75 305 LEU A N 1
ATOM 2430 C CA . LEU A 1 305 ? 42.035 -8.502 -1.793 1.00 80.75 305 LEU A CA 1
ATOM 2431 C C . LEU A 1 305 ? 42.611 -9.836 -1.305 1.00 80.75 305 LEU A C 1
ATOM 2433 O O . LEU A 1 305 ? 43.511 -10.383 -1.937 1.00 80.75 305 LEU A O 1
ATOM 2437 N N . ARG A 1 306 ? 42.065 -10.408 -0.224 1.00 77.12 306 ARG A N 1
ATOM 2438 C CA . ARG A 1 306 ? 42.448 -11.751 0.241 1.00 77.12 306 ARG A CA 1
ATOM 2439 C C . ARG A 1 306 ? 42.196 -12.831 -0.803 1.00 77.12 306 ARG A C 1
ATOM 2441 O O . ARG A 1 306 ? 43.027 -13.722 -0.925 1.00 77.12 306 ARG A O 1
ATOM 2448 N N . ARG A 1 307 ? 41.083 -12.763 -1.540 1.00 76.12 307 ARG A N 1
ATOM 2449 C CA . ARG A 1 307 ? 40.787 -13.724 -2.617 1.00 76.12 307 ARG A CA 1
ATOM 2450 C C . ARG A 1 307 ? 41.796 -13.608 -3.759 1.00 76.12 307 ARG A C 1
ATOM 2452 O O . ARG A 1 307 ? 42.364 -14.617 -4.142 1.00 76.12 307 ARG A O 1
ATOM 2459 N N . VAL A 1 308 ? 42.126 -12.386 -4.183 1.00 75.88 308 VAL A N 1
ATOM 2460 C CA . VAL A 1 308 ? 43.142 -12.147 -5.228 1.00 75.88 308 VAL A CA 1
ATOM 2461 C C . VAL A 1 308 ? 44.521 -12.687 -4.822 1.00 75.88 308 VAL A C 1
ATOM 2463 O O . VAL A 1 308 ? 45.195 -13.322 -5.620 1.00 75.88 308 VAL A O 1
ATOM 2466 N N . VAL A 1 309 ? 44.931 -12.502 -3.563 1.00 72.31 309 VAL A N 1
ATOM 2467 C CA . VAL A 1 309 ? 46.222 -13.011 -3.054 1.00 72.31 309 VAL A CA 1
ATOM 2468 C C . VAL A 1 309 ? 46.248 -14.542 -2.914 1.00 72.31 309 VAL A C 1
ATOM 2470 O O . VAL A 1 309 ? 47.323 -15.141 -2.934 1.00 72.31 309 VAL A O 1
ATOM 2473 N N . LEU A 1 310 ? 45.089 -15.181 -2.736 1.00 65.06 310 LEU A N 1
ATOM 2474 C CA . LEU A 1 310 ? 44.971 -16.639 -2.656 1.00 65.06 310 LEU A CA 1
ATOM 2475 C C . LEU A 1 310 ? 44.919 -17.303 -4.038 1.00 65.06 310 LEU A C 1
ATOM 2477 O O . LEU A 1 310 ? 45.356 -18.443 -4.141 1.00 65.06 310 LEU A O 1
ATOM 2481 N N . ASP A 1 311 ? 44.447 -16.593 -5.063 1.00 63.44 311 ASP A N 1
ATOM 2482 C CA . ASP A 1 311 ? 44.405 -17.074 -6.451 1.00 63.44 311 ASP A CA 1
ATOM 2483 C C . ASP A 1 311 ? 45.767 -16.954 -7.177 1.00 63.44 311 ASP A C 1
ATOM 2485 O O . ASP A 1 311 ? 45.981 -17.611 -8.192 1.00 63.44 311 ASP A O 1
ATOM 2489 N N . ASP A 1 312 ? 46.711 -16.172 -6.635 1.00 51.47 312 ASP A N 1
ATOM 2490 C CA . ASP A 1 312 ? 48.092 -16.010 -7.136 1.00 51.47 312 ASP A CA 1
ATOM 2491 C C . ASP A 1 312 ? 49.111 -16.998 -6.500 1.00 51.47 312 ASP A C 1
ATOM 2493 O O . ASP A 1 312 ? 50.330 -16.797 -6.582 1.00 51.47 312 ASP A O 1
ATOM 2497 N N . ARG A 1 313 ? 48.644 -18.073 -5.846 1.00 46.50 313 ARG A N 1
ATOM 2498 C CA . ARG A 1 313 ? 49.473 -19.165 -5.290 1.00 46.50 313 ARG A CA 1
ATOM 2499 C C . ARG A 1 313 ? 49.150 -20.514 -5.915 1.00 46.50 313 ARG A C 1
ATOM 2501 O O . ARG A 1 313 ? 50.122 -21.275 -6.121 1.00 46.50 313 ARG A O 1
#